Protein AF-A0A349BBX6-F1 (afdb_monomer_lite)

Radius of gyration: 22.73 Å; chains: 1; bounding box: 51×80×62 Å

Secondary structure (DSSP, 8-state):
----------------TT-SB-S---EEE-STT-EEESS-EEEE-SSEEEEEPTT-EE-SS---GGGGGGS-SSSTTHHHHHHHHHHHHHHT--SSSPPSS-HHHHHHHHHHHHHHTT--HHHHHHHHHHHHHHHHHTT---SSSS-HHHHHHHHHHHHHHHHHHHHHHHHHHHHHHHHHHHHHHHHHHHHHHHHHHTTPPP--SS-----PPPP-PPPS--EEEEETTSHHHHHHHHHS-TTS-PPPPHHHHTTS-PPPPP---

pLDDT: mean 75.38, std 15.36, range [31.39, 92.0]

Sequence (265 aa):
MRRCDRGRQQSCRPTVPGVPFRTPLSVRHDIGEEWCLLEPLVYEGSRDFVVVRQGFRTDFASIPRPVRWLFDTTGTNSEPGVLHDALWRESKRSDGREPRVDAWDADGLFRRALRESGATALTRGLMWIAVRAAAILAGRFGRSGPPWPVKLSKMAGMATVGVVTVGAPTAVAFVGRIFYWLVEWAIAVPWSVVERLRGRRPNLPWPLGVRHEQPEEPPREYLLLIPVDSPGGHALAAMLDPEGDTVIHDAELDRLPSETLESAY

Structure (mmCIF, N/CA/C/O backbone):
data_AF-A0A349BBX6-F1
#
_entry.id   AF-A0A349BBX6-F1
#
loop_
_atom_site.group_PDB
_atom_site.id
_atom_site.type_symbol
_atom_site.label_atom_id
_atom_site.label_alt_id
_atom_site.label_comp_id
_atom_site.label_asym_id
_atom_site.label_entity_id
_atom_site.label_seq_id
_atom_site.pdbx_PDB_ins_code
_atom_site.Cartn_x
_atom_site.Cartn_y
_atom_site.Cartn_z
_atom_site.occupancy
_atom_site.B_iso_or_equiv
_atom_site.auth_seq_id
_atom_site.auth_comp_id
_atom_site.auth_asym_id
_atom_site.auth_atom_id
_atom_site.pdbx_PDB_model_num
ATOM 1 N N . MET A 1 1 ? -12.485 -58.559 -0.243 1.00 38.50 1 MET A N 1
ATOM 2 C CA . MET A 1 1 ? -11.035 -58.267 -0.255 1.00 38.50 1 MET A CA 1
ATOM 3 C C . MET A 1 1 ? -10.828 -56.911 -0.931 1.00 38.50 1 MET A C 1
ATOM 5 O O . MET A 1 1 ? -11.228 -56.770 -2.074 1.00 38.50 1 MET A O 1
ATOM 9 N N . ARG A 1 2 ? -10.271 -55.945 -0.182 1.00 36.62 2 ARG A N 1
ATOM 10 C CA . ARG A 1 2 ? -9.742 -54.614 -0.571 1.00 36.62 2 ARG A CA 1
ATOM 11 C C . ARG A 1 2 ? -10.706 -53.595 -1.213 1.00 36.62 2 ARG A C 1
ATOM 13 O O . ARG A 1 2 ? -10.792 -53.474 -2.428 1.00 36.62 2 ARG A O 1
ATOM 20 N N . ARG A 1 3 ? -11.335 -52.776 -0.359 1.00 33.03 3 ARG A N 1
ATOM 21 C CA . ARG A 1 3 ? -11.859 -51.442 -0.701 1.00 33.03 3 ARG A CA 1
ATOM 22 C C . ARG A 1 3 ? -10.758 -50.427 -0.365 1.00 33.03 3 ARG A C 1
ATOM 24 O O . ARG A 1 3 ? -10.255 -50.447 0.754 1.00 33.03 3 ARG A O 1
ATOM 31 N N . CYS A 1 4 ? -10.334 -49.628 -1.341 1.00 38.56 4 CYS A N 1
ATOM 32 C CA . CYS A 1 4 ? -9.334 -48.576 -1.159 1.00 38.56 4 CYS A CA 1
ATOM 33 C C . CYS A 1 4 ? -9.875 -47.472 -0.246 1.00 38.56 4 CYS A C 1
ATOM 35 O O . CYS A 1 4 ? -10.857 -46.815 -0.583 1.00 38.56 4 CYS A O 1
ATOM 37 N N . ASP A 1 5 ? -9.192 -47.270 0.8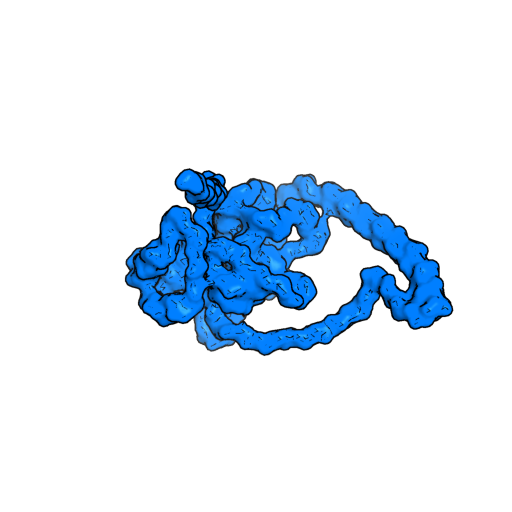73 1.00 39.06 5 ASP A N 1
ATOM 38 C CA . ASP A 1 5 ? -9.352 -46.139 1.775 1.00 39.06 5 ASP A CA 1
ATOM 39 C C . ASP A 1 5 ? -8.517 -44.972 1.214 1.00 39.06 5 ASP A C 1
ATOM 41 O O . ASP A 1 5 ? -7.284 -45.006 1.238 1.00 39.06 5 ASP A O 1
ATOM 45 N N . ARG A 1 6 ? -9.163 -43.975 0.590 1.00 41.94 6 ARG A N 1
ATOM 46 C CA . ARG A 1 6 ? -8.490 -42.732 0.172 1.00 41.94 6 ARG A CA 1
ATOM 47 C C . ARG A 1 6 ? -8.480 -41.783 1.360 1.00 41.94 6 ARG A C 1
ATOM 49 O O . ARG A 1 6 ? -9.392 -40.982 1.551 1.00 41.94 6 ARG A O 1
ATOM 56 N N . GLY A 1 7 ? -7.414 -41.897 2.142 1.00 31.39 7 GLY A N 1
ATOM 57 C CA . GLY A 1 7 ? -7.066 -40.958 3.193 1.00 31.39 7 GLY A CA 1
ATOM 58 C C . GLY A 1 7 ? -6.967 -39.524 2.666 1.00 31.39 7 GLY A C 1
ATOM 59 O O . GLY A 1 7 ? -6.149 -39.211 1.806 1.00 31.39 7 GLY A O 1
ATOM 60 N N . ARG A 1 8 ? -7.823 -38.664 3.219 1.00 42.72 8 ARG A N 1
ATOM 61 C CA . ARG A 1 8 ? -7.400 -37.537 4.058 1.00 42.72 8 ARG A CA 1
ATOM 62 C C . ARG A 1 8 ? -6.219 -36.730 3.489 1.00 42.72 8 ARG A C 1
ATOM 64 O O . ARG A 1 8 ? -5.095 -36.861 3.955 1.00 42.72 8 ARG A O 1
ATOM 71 N N . GLN A 1 9 ? -6.501 -35.820 2.559 1.00 39.84 9 GLN A N 1
ATOM 72 C CA . GLN A 1 9 ? -5.694 -34.603 2.423 1.00 39.84 9 GLN A CA 1
ATOM 73 C C . GLN A 1 9 ? -6.305 -33.523 3.319 1.00 39.84 9 GLN A C 1
ATOM 75 O O . GLN A 1 9 ? -6.980 -32.608 2.863 1.00 39.84 9 GLN A O 1
ATOM 80 N N . GLN A 1 10 ? -6.100 -33.683 4.628 1.00 40.03 10 GLN A N 1
ATOM 81 C CA . GLN A 1 10 ? -6.131 -32.563 5.562 1.00 40.03 10 GLN A CA 1
ATOM 82 C C . GLN A 1 10 ? -4.839 -31.778 5.318 1.00 40.03 10 GLN A C 1
ATOM 84 O O . GLN A 1 10 ? -3.778 -32.152 5.813 1.00 40.03 10 GLN A O 1
ATOM 89 N N . SER A 1 11 ? -4.906 -30.731 4.494 1.00 35.19 11 SER A N 1
ATOM 90 C CA . SER A 1 11 ? -3.871 -29.698 4.496 1.00 35.19 11 SER A CA 1
ATOM 91 C C . SER A 1 11 ? -4.153 -28.799 5.696 1.00 35.19 11 SER A C 1
ATOM 93 O O . SER A 1 11 ? -4.890 -27.824 5.607 1.00 35.19 11 SER A O 1
ATOM 95 N N . CYS A 1 12 ? -3.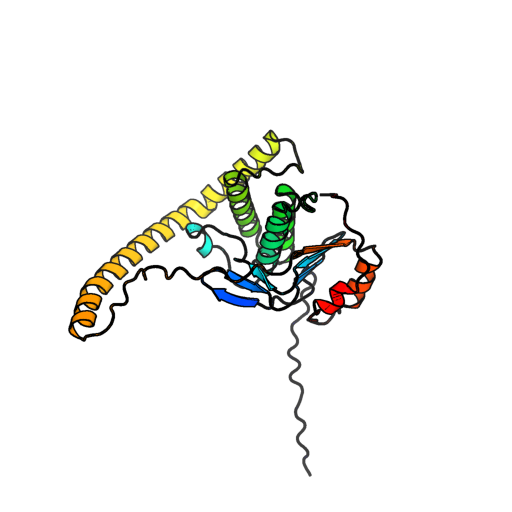623 -29.194 6.853 1.00 36.19 12 CYS A N 1
ATOM 96 C CA . CYS A 1 12 ? -3.569 -28.339 8.028 1.00 36.19 12 CYS A CA 1
ATOM 97 C C . CYS A 1 12 ? -2.672 -27.139 7.701 1.00 36.19 12 CYS A C 1
ATOM 99 O O . CYS A 1 12 ? -1.445 -27.266 7.703 1.00 36.19 12 CYS A O 1
ATOM 101 N N . ARG A 1 13 ? -3.264 -25.972 7.439 1.00 36.66 13 ARG A N 1
ATOM 102 C CA . ARG A 1 13 ? -2.574 -24.714 7.730 1.00 36.66 13 ARG A CA 1
ATOM 103 C C . ARG A 1 13 ? -2.681 -24.488 9.240 1.00 36.66 13 ARG A C 1
ATOM 105 O O . ARG A 1 13 ? -3.786 -24.585 9.768 1.00 36.66 13 ARG A O 1
ATOM 112 N N . PRO A 1 14 ? -1.575 -24.236 9.956 1.00 34.09 14 PRO A N 1
ATOM 113 C CA . PRO A 1 14 ? -1.674 -23.781 11.331 1.00 34.09 14 PRO A CA 1
ATOM 114 C C . PRO A 1 14 ? -2.391 -22.428 11.329 1.00 34.09 14 PRO A C 1
ATOM 116 O O . PRO A 1 14 ? -2.005 -21.515 10.599 1.00 34.09 14 PRO A O 1
ATOM 119 N N . THR A 1 15 ? -3.446 -22.326 12.129 1.00 40.59 15 THR A N 1
ATOM 120 C CA . THR A 1 15 ? -4.138 -21.085 12.468 1.00 40.59 15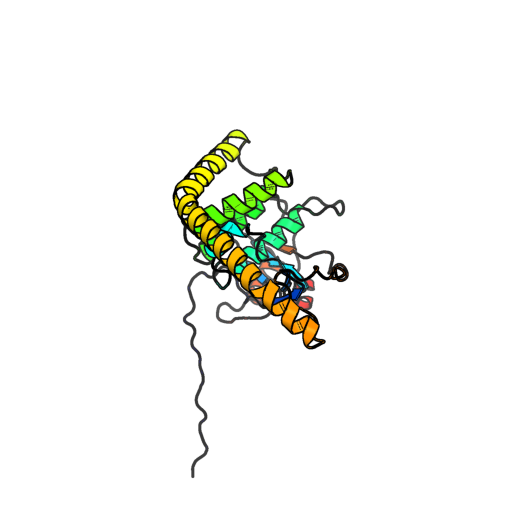 THR A CA 1
ATOM 121 C C . THR A 1 15 ? -3.102 -20.095 12.993 1.00 40.59 15 THR A C 1
ATOM 123 O O . THR A 1 15 ? -2.517 -20.303 14.055 1.00 40.59 15 THR A O 1
ATOM 126 N N . VAL A 1 16 ? -2.823 -19.038 12.228 1.00 41.62 16 VAL A N 1
ATOM 127 C CA . VAL A 1 16 ? -2.012 -17.915 12.708 1.00 41.62 16 VAL A CA 1
ATOM 128 C C . VAL A 1 16 ? -2.905 -17.121 13.663 1.00 41.62 16 VAL A C 1
ATOM 130 O O . VAL A 1 16 ? -3.923 -16.589 13.218 1.00 41.62 16 VAL A O 1
ATOM 133 N N . PRO A 1 17 ? -2.587 -17.031 14.965 1.00 38.47 17 PRO A N 1
ATOM 134 C CA . PRO A 1 17 ? -3.358 -16.201 15.876 1.00 38.47 17 PRO A CA 1
ATOM 135 C C . PRO A 1 17 ? -3.213 -14.739 15.438 1.00 38.47 17 PRO A C 1
ATOM 137 O O . PRO A 1 17 ? -2.105 -14.203 15.453 1.00 38.47 17 PRO A O 1
ATOM 140 N N . GLY A 1 18 ? -4.319 -14.097 15.053 1.00 51.69 18 GLY A N 1
ATOM 141 C CA . GLY A 1 18 ? -4.372 -12.645 14.856 1.00 51.69 18 GLY A CA 1
ATOM 142 C C . GLY A 1 18 ? -4.299 -12.122 13.420 1.00 51.69 18 GLY A C 1
ATOM 143 O O . GLY A 1 18 ? -3.862 -10.989 13.245 1.00 51.69 18 GLY A O 1
ATOM 144 N N . VAL A 1 19 ? -4.738 -12.875 12.404 1.00 58.00 19 VAL A N 1
ATOM 145 C CA . VAL A 1 19 ? -5.036 -12.264 11.095 1.00 58.00 19 VAL A CA 1
ATOM 146 C C . VAL A 1 19 ? -6.321 -11.428 11.215 1.00 58.00 19 VAL A C 1
ATOM 148 O O . VAL A 1 19 ? -7.374 -11.979 11.525 1.00 58.00 19 VAL A O 1
ATOM 151 N N . PRO A 1 20 ? -6.267 -10.095 11.031 1.00 77.19 20 PRO A N 1
ATOM 152 C CA . PRO A 1 20 ? -7.442 -9.234 11.192 1.00 77.19 20 PRO A CA 1
ATOM 153 C C . PRO A 1 20 ? -8.427 -9.373 10.020 1.00 77.19 20 PRO A C 1
ATOM 155 O O . PRO A 1 20 ? -9.561 -8.910 10.099 1.00 77.19 20 PRO A O 1
ATOM 158 N N . PHE A 1 21 ? -7.993 -9.995 8.921 1.00 85.44 21 PHE A N 1
ATOM 159 C CA . PHE A 1 21 ? -8.837 -10.310 7.780 1.00 85.44 21 PHE A CA 1
ATOM 160 C C . PHE A 1 21 ? -9.485 -11.673 7.991 1.00 85.44 21 PHE A C 1
ATOM 162 O O . PHE A 1 21 ? -8.794 -12.676 8.167 1.00 85.44 21 PHE A O 1
ATOM 169 N N . ARG A 1 22 ? -10.818 -11.686 7.996 1.00 84.88 22 ARG A N 1
ATOM 170 C CA . ARG A 1 22 ? -11.635 -12.873 8.296 1.00 84.88 22 ARG A CA 1
ATOM 171 C C . ARG A 1 22 ? -12.012 -13.688 7.062 1.00 84.88 22 ARG A C 1
ATOM 173 O O . ARG A 1 22 ? -12.587 -14.759 7.184 1.00 84.88 22 ARG A O 1
ATOM 180 N N . THR A 1 23 ? -11.693 -13.164 5.888 1.00 83.56 23 THR A N 1
ATOM 181 C CA . THR A 1 23 ? -12.024 -13.728 4.580 1.00 83.56 23 THR A CA 1
ATOM 182 C C . THR A 1 23 ? -10.775 -13.698 3.705 1.00 83.56 23 THR A C 1
ATOM 184 O O . THR A 1 23 ? -10.049 -12.694 3.751 1.00 83.56 23 THR A O 1
ATOM 187 N N . PRO A 1 24 ? -10.529 -14.725 2.881 1.00 84.00 24 PRO A N 1
ATOM 188 C CA . PRO A 1 24 ? -9.383 -14.743 1.988 1.00 84.00 24 PRO A CA 1
ATOM 189 C C . PRO A 1 24 ? -9.525 -13.691 0.883 1.00 84.00 24 PRO A C 1
ATOM 191 O O . PRO A 1 24 ? -10.614 -13.410 0.386 1.00 84.00 24 PRO A O 1
ATOM 194 N N . LEU A 1 25 ? -8.401 -13.123 0.451 1.00 85.38 25 LEU A N 1
ATOM 195 C CA . LEU A 1 25 ? -8.384 -12.206 -0.682 1.00 85.38 25 LEU A CA 1
ATOM 196 C C . LEU A 1 25 ? -8.511 -12.974 -2.003 1.00 85.38 25 LEU A C 1
ATOM 198 O O . LEU A 1 25 ? -7.554 -13.596 -2.468 1.00 85.38 25 LEU A O 1
ATOM 202 N N . SER A 1 26 ? -9.681 -12.877 -2.633 1.00 85.44 26 SER A N 1
ATOM 203 C CA . SER A 1 26 ? -9.964 -13.445 -3.954 1.00 85.44 26 SER A CA 1
ATOM 204 C C . SER A 1 26 ? -10.073 -12.334 -4.998 1.00 85.44 26 SER A C 1
ATOM 206 O O . SER A 1 26 ? -10.990 -11.512 -4.963 1.00 85.44 26 SER A O 1
ATOM 208 N N . VAL A 1 27 ? -9.118 -12.272 -5.930 1.00 86.19 27 VAL A N 1
ATOM 209 C CA . VAL A 1 27 ? -9.033 -11.208 -6.945 1.00 86.19 27 VAL A CA 1
ATOM 210 C C . VAL A 1 27 ? -8.848 -11.772 -8.346 1.00 86.19 27 VAL A C 1
ATOM 212 O O . VAL A 1 27 ? -8.144 -12.759 -8.562 1.00 86.19 27 VAL A O 1
ATOM 215 N N . ARG A 1 28 ? -9.434 -11.092 -9.329 1.00 84.50 28 ARG A N 1
ATOM 216 C CA . ARG A 1 28 ? -9.198 -11.321 -10.754 1.00 84.50 28 ARG A CA 1
ATOM 217 C C . ARG A 1 28 ? -8.461 -10.125 -11.334 1.00 84.50 28 ARG A C 1
ATOM 219 O O . ARG A 1 28 ? -8.894 -8.987 -11.164 1.00 84.50 28 ARG A O 1
ATOM 226 N N . HIS A 1 29 ? -7.370 -10.388 -12.048 1.00 81.31 29 HIS A N 1
ATOM 227 C CA . HIS A 1 29 ? -6.710 -9.362 -12.856 1.00 81.31 29 HIS A CA 1
ATOM 228 C C . HIS A 1 29 ? -7.680 -8.869 -13.936 1.00 81.31 29 HIS A C 1
ATOM 230 O O . HIS A 1 29 ? -8.287 -9.691 -14.630 1.00 81.31 29 HIS A O 1
ATOM 236 N N . ASP A 1 30 ? -7.873 -7.553 -14.031 1.00 77.19 30 ASP A N 1
ATOM 237 C CA . ASP A 1 30 ? -8.754 -6.956 -15.037 1.00 77.19 30 ASP A CA 1
ATOM 238 C C . ASP A 1 30 ? -7.912 -6.358 -16.170 1.00 77.19 30 ASP A C 1
ATOM 240 O O . ASP A 1 30 ? -7.557 -7.060 -17.116 1.00 77.19 30 ASP A O 1
ATOM 244 N N . ILE A 1 31 ? -7.550 -5.075 -16.078 1.00 68.56 31 ILE A N 1
ATOM 245 C CA . ILE A 1 31 ? -6.818 -4.349 -17.121 1.00 68.56 31 ILE A CA 1
ATOM 246 C C . ILE A 1 31 ? -5.690 -3.529 -16.490 1.00 68.56 31 ILE A C 1
ATOM 248 O O . ILE A 1 31 ? -5.890 -2.796 -15.524 1.00 68.56 31 ILE A O 1
ATOM 252 N N . GLY A 1 32 ? -4.495 -3.594 -17.084 1.00 72.19 32 GLY A N 1
ATOM 253 C CA . GLY A 1 32 ? -3.350 -2.799 -16.640 1.00 72.19 32 GLY A CA 1
ATOM 254 C C . GLY A 1 32 ? -2.900 -3.177 -15.227 1.00 72.19 32 GLY A C 1
ATOM 255 O O . GLY A 1 32 ? -2.547 -4.329 -14.981 1.00 72.19 32 GLY A O 1
ATOM 256 N N . GLU A 1 33 ? -2.887 -2.197 -14.322 1.00 71.00 33 GLU A N 1
ATOM 257 C CA . GLU A 1 33 ? -2.540 -2.389 -12.905 1.00 71.00 33 GLU A CA 1
ATOM 258 C C . GLU A 1 33 ? -3.782 -2.572 -12.005 1.00 71.00 33 GLU A C 1
ATOM 260 O O . GLU A 1 33 ? -3.630 -2.668 -10.790 1.00 71.00 33 GLU A O 1
ATOM 265 N N . GLU A 1 34 ? -4.992 -2.653 -12.577 1.00 77.00 34 GLU A N 1
ATOM 266 C CA . GLU A 1 34 ? -6.235 -2.831 -11.817 1.00 77.00 34 GLU A CA 1
ATOM 267 C C . GLU A 1 34 ? -6.609 -4.304 -11.606 1.00 77.00 34 GLU A C 1
ATOM 269 O O . GLU A 1 34 ? -6.504 -5.156 -12.497 1.00 77.00 34 GLU A O 1
ATOM 274 N N . TRP A 1 35 ? -7.137 -4.570 -10.416 1.00 83.38 35 TRP A N 1
ATOM 275 C CA . TRP A 1 35 ? -7.643 -5.861 -9.975 1.00 83.38 35 TRP A CA 1
ATOM 276 C C . TRP A 1 35 ? -9.081 -5.712 -9.515 1.00 83.38 35 TRP A C 1
ATOM 278 O O . TRP A 1 35 ? -9.441 -4.708 -8.907 1.00 83.38 35 TRP A O 1
ATOM 288 N N . CYS A 1 36 ? -9.906 -6.710 -9.800 1.00 86.12 36 CYS A N 1
ATOM 289 C CA . CYS A 1 36 ? -11.295 -6.753 -9.378 1.00 86.12 36 CYS A CA 1
ATOM 290 C C . CYS A 1 36 ? -11.457 -7.790 -8.269 1.00 86.12 36 CYS A C 1
ATOM 292 O O . CYS A 1 36 ? -11.065 -8.948 -8.434 1.00 86.12 36 CYS A O 1
ATOM 294 N N . LEU A 1 37 ? -12.029 -7.368 -7.148 1.00 87.31 37 LEU A N 1
ATOM 295 C CA . LEU A 1 37 ? -12.340 -8.229 -6.021 1.00 87.31 37 LEU A CA 1
ATOM 296 C C . LEU A 1 37 ? -13.498 -9.169 -6.396 1.00 87.31 37 LEU A C 1
ATOM 298 O O . LEU A 1 37 ? -14.557 -8.713 -6.824 1.00 87.31 37 LEU A O 1
ATOM 302 N N . LEU A 1 38 ? -13.286 -10.478 -6.280 1.00 85.88 38 LEU A N 1
ATOM 303 C CA . LEU A 1 38 ? -14.280 -11.497 -6.636 1.00 85.88 38 LEU A CA 1
ATOM 304 C C . LEU A 1 38 ? -15.248 -11.790 -5.492 1.00 85.88 38 LEU A C 1
ATOM 306 O O . LEU A 1 38 ? -16.402 -12.122 -5.741 1.00 85.88 38 LEU A O 1
ATOM 310 N N . GLU A 1 39 ? -14.768 -11.654 -4.261 1.00 86.00 39 GLU A N 1
ATOM 311 C CA . GLU A 1 39 ? -15.488 -11.976 -3.033 1.00 86.00 39 GLU A CA 1
ATOM 312 C C . GLU A 1 39 ? -15.267 -10.849 -2.017 1.00 86.00 39 GLU A C 1
ATOM 314 O O . GLU A 1 39 ? -14.173 -10.286 -1.983 1.00 86.00 39 GLU A O 1
ATOM 319 N N . PRO A 1 40 ? -16.262 -10.491 -1.192 1.00 88.50 40 PRO A N 1
ATOM 320 C CA . PRO A 1 40 ? -16.122 -9.450 -0.187 1.00 88.50 40 PRO A CA 1
ATOM 321 C C . PRO A 1 40 ? -14.930 -9.688 0.743 1.00 88.50 40 PRO A C 1
ATOM 323 O O . PRO A 1 40 ? -14.731 -10.790 1.251 1.00 88.50 40 PRO A O 1
ATOM 326 N N . LEU A 1 41 ? -14.169 -8.625 1.001 1.00 89.75 41 LEU A N 1
ATOM 327 C CA . LEU A 1 41 ? -13.046 -8.642 1.932 1.00 89.75 41 LEU A CA 1
ATOM 328 C C . LEU A 1 41 ? -13.483 -8.024 3.261 1.00 89.75 41 LEU A C 1
ATOM 330 O O . LEU A 1 41 ? -13.842 -6.846 3.310 1.00 89.75 41 LEU A O 1
ATOM 334 N N . VAL A 1 42 ? -13.422 -8.806 4.337 1.00 89.19 42 VAL A N 1
ATOM 335 C CA . VAL A 1 42 ? -13.808 -8.389 5.687 1.00 89.19 42 VAL A CA 1
ATOM 336 C C . VAL A 1 42 ? -12.577 -8.183 6.563 1.00 89.19 42 VAL A C 1
ATOM 338 O O . VAL A 1 42 ? -11.822 -9.120 6.834 1.00 89.19 42 VAL A O 1
ATOM 341 N N . TYR A 1 43 ? -12.411 -6.954 7.041 1.00 89.06 43 TYR A N 1
ATOM 342 C CA . TYR A 1 43 ? -11.437 -6.573 8.058 1.00 89.06 43 TYR A CA 1
ATOM 343 C C . TYR A 1 43 ? -12.140 -6.355 9.402 1.00 89.06 43 TYR A C 1
ATOM 345 O O . TYR A 1 43 ? -13.100 -5.589 9.488 1.00 89.06 43 TYR A O 1
ATOM 353 N N . GLU A 1 44 ? -11.648 -7.000 10.455 1.00 87.62 44 GLU A N 1
ATOM 354 C CA . GLU A 1 44 ? -12.105 -6.798 11.829 1.00 87.62 44 GLU A CA 1
ATOM 355 C C . GLU A 1 44 ? -11.192 -5.803 12.553 1.00 87.62 44 GLU A C 1
ATOM 357 O O . GLU A 1 44 ? -10.049 -6.097 12.914 1.00 87.62 44 GLU A O 1
ATOM 362 N N . GLY A 1 45 ? -11.717 -4.598 12.762 1.00 80.94 45 GLY A N 1
ATOM 363 C CA . GLY A 1 45 ? -11.136 -3.588 13.630 1.00 80.94 45 GLY A CA 1
ATOM 364 C C . GLY A 1 45 ? -11.431 -3.864 15.105 1.00 80.94 45 GLY A C 1
ATOM 365 O O . GLY A 1 45 ? -12.015 -4.863 15.499 1.00 80.94 45 GLY A O 1
ATOM 366 N N . SER A 1 46 ? -11.027 -2.938 15.978 1.00 78.31 46 SER A N 1
ATOM 367 C CA . SER A 1 46 ? -11.291 -3.080 17.425 1.00 78.31 46 SER A CA 1
ATOM 368 C C . SER A 1 46 ? -12.732 -2.765 17.822 1.00 78.31 46 SER A C 1
ATOM 370 O O . SER A 1 46 ? -13.114 -3.054 18.950 1.00 78.31 46 SER A O 1
ATOM 372 N N . ARG A 1 47 ? -13.470 -2.046 16.972 1.00 77.75 47 ARG A N 1
ATOM 373 C CA . ARG A 1 47 ? -14.819 -1.532 17.270 1.00 77.75 47 ARG A CA 1
ATOM 374 C C . ARG A 1 47 ? -15.798 -1.747 16.116 1.00 77.75 47 ARG A C 1
ATOM 376 O O . ARG A 1 47 ? -16.995 -1.538 16.274 1.00 77.75 47 ARG A O 1
ATOM 383 N N . ASP A 1 48 ? -15.288 -2.141 14.962 1.00 80.56 48 ASP A N 1
ATOM 384 C CA . ASP A 1 48 ? -15.963 -2.085 13.681 1.00 80.56 48 ASP A CA 1
ATOM 385 C C . ASP A 1 48 ? -15.459 -3.183 12.744 1.00 80.56 48 ASP A C 1
ATOM 387 O O . ASP A 1 48 ? -14.270 -3.489 12.693 1.00 80.56 48 ASP A O 1
ATOM 391 N N . PHE A 1 49 ? -16.377 -3.735 11.962 1.00 86.06 49 PHE A N 1
ATOM 392 C CA . PHE A 1 49 ? -16.077 -4.498 10.764 1.00 86.06 49 PHE A CA 1
ATOM 393 C C . PHE A 1 49 ? -16.078 -3.561 9.563 1.00 86.06 49 PHE A C 1
ATOM 395 O O . PHE A 1 49 ? -17.031 -2.807 9.345 1.00 86.06 49 PHE A O 1
ATOM 402 N N . VAL A 1 50 ? -15.021 -3.639 8.764 1.00 88.31 50 VAL A N 1
ATOM 403 C CA . VAL A 1 50 ? -14.917 -2.951 7.481 1.00 88.31 50 VAL A CA 1
ATOM 404 C C . VAL A 1 50 ? -15.061 -3.988 6.381 1.00 88.31 50 VAL A C 1
ATOM 406 O O . VAL A 1 50 ? -14.213 -4.868 6.242 1.00 88.31 50 VAL A O 1
ATOM 409 N N . VAL A 1 51 ? -16.139 -3.892 5.605 1.00 88.69 51 VAL A N 1
ATOM 410 C CA . VAL A 1 51 ? -16.443 -4.833 4.524 1.00 88.69 51 VAL A CA 1
ATOM 411 C C . VAL A 1 51 ? -16.291 -4.127 3.185 1.00 88.69 51 VAL A C 1
ATOM 413 O O . VAL A 1 51 ? -17.027 -3.185 2.881 1.00 88.69 51 VAL A O 1
ATOM 416 N N . VAL A 1 52 ? -15.338 -4.592 2.383 1.00 89.00 52 VAL A N 1
ATOM 417 C CA . VAL A 1 52 ? -15.167 -4.176 0.989 1.00 89.00 52 VAL A CA 1
ATOM 418 C C . VAL A 1 52 ? -15.970 -5.130 0.117 1.00 89.00 52 VAL A C 1
ATOM 420 O O . VAL A 1 52 ? -15.719 -6.333 0.135 1.00 89.00 52 VAL A O 1
ATOM 423 N N . ARG A 1 53 ? -16.948 -4.611 -0.624 1.00 88.81 53 ARG A N 1
ATOM 424 C CA . ARG A 1 53 ? -17.869 -5.439 -1.417 1.00 88.81 53 ARG A CA 1
ATOM 425 C C . ARG A 1 53 ? -17.222 -6.054 -2.651 1.00 88.81 53 ARG A C 1
ATOM 427 O O . ARG A 1 53 ? -16.251 -5.519 -3.196 1.00 88.81 53 ARG A O 1
ATOM 434 N N . GLN A 1 54 ? -17.813 -7.149 -3.132 1.00 87.00 54 GLN A N 1
ATOM 435 C CA . GLN A 1 54 ? -17.399 -7.756 -4.397 1.00 87.00 54 GLN A CA 1
ATOM 436 C C . GLN A 1 54 ? -17.498 -6.743 -5.554 1.00 87.00 54 GLN A C 1
ATOM 438 O O . GLN A 1 54 ? -18.309 -5.815 -5.542 1.00 87.00 54 GLN A O 1
ATOM 443 N N . GLY A 1 55 ? -16.681 -6.920 -6.589 1.00 82.56 55 GLY A N 1
ATOM 444 C CA . GLY A 1 55 ? -16.617 -6.004 -7.728 1.00 82.56 55 GLY A CA 1
ATOM 445 C C . GLY A 1 55 ? -15.811 -4.729 -7.463 1.00 82.56 55 GLY A C 1
ATOM 446 O O . GLY A 1 55 ? -15.673 -3.894 -8.362 1.00 82.56 55 GLY A O 1
ATOM 447 N N . PHE A 1 56 ? -15.250 -4.564 -6.259 1.00 85.19 56 PHE A N 1
ATOM 448 C CA . PHE A 1 56 ? -14.347 -3.463 -5.959 1.00 85.19 56 PHE A CA 1
ATOM 449 C C . PHE A 1 56 ? -13.079 -3.543 -6.817 1.00 85.19 56 PHE A C 1
ATOM 451 O O . PHE A 1 56 ? -12.381 -4.555 -6.833 1.00 85.19 56 PHE A O 1
ATOM 458 N N . ARG A 1 57 ? -12.769 -2.451 -7.522 1.00 84.75 57 ARG A N 1
ATOM 459 C CA . ARG A 1 57 ? -11.514 -2.313 -8.271 1.00 84.75 57 ARG A CA 1
ATOM 460 C C . ARG A 1 57 ? -10.429 -1.778 -7.347 1.00 84.75 57 ARG A C 1
ATOM 462 O O . ARG A 1 57 ? -10.663 -0.768 -6.697 1.00 84.75 57 ARG A O 1
ATOM 469 N N . THR A 1 58 ? -9.248 -2.368 -7.340 1.00 83.94 58 THR A N 1
ATOM 470 C CA . THR A 1 58 ? -8.109 -1.973 -6.495 1.00 83.94 58 THR A CA 1
ATOM 471 C C . THR A 1 58 ? -6.823 -2.000 -7.310 1.00 83.94 58 THR A C 1
ATOM 473 O O . THR A 1 58 ? -6.698 -2.791 -8.247 1.00 83.94 58 THR A O 1
ATOM 476 N N . ASP A 1 59 ? -5.875 -1.131 -6.973 1.00 77.62 59 ASP A N 1
ATOM 477 C CA . ASP A 1 59 ? -4.497 -1.178 -7.475 1.00 77.62 59 ASP A CA 1
ATOM 478 C C . ASP A 1 59 ? -3.500 -1.581 -6.368 1.00 77.62 59 ASP A C 1
ATOM 480 O O . ASP A 1 59 ? -2.287 -1.457 -6.544 1.00 77.62 59 ASP A O 1
ATOM 484 N N . PHE A 1 60 ? -4.019 -2.135 -5.260 1.00 71.44 60 PHE A N 1
ATOM 485 C CA . PHE A 1 60 ? -3.297 -2.559 -4.056 1.00 71.44 60 PHE A CA 1
ATOM 486 C C . PHE A 1 60 ? -2.504 -1.432 -3.388 1.00 71.44 60 PHE A C 1
ATOM 488 O O . PHE A 1 60 ? -1.356 -1.633 -2.977 1.00 71.44 60 PHE A O 1
ATOM 495 N N . ALA A 1 61 ? -3.154 -0.272 -3.249 1.00 63.88 61 ALA A N 1
ATOM 496 C CA . ALA A 1 61 ? -2.562 1.013 -2.909 1.00 63.88 61 ALA A CA 1
ATOM 497 C C . ALA A 1 61 ? -1.574 1.491 -3.982 1.00 63.88 61 ALA A C 1
ATOM 499 O O . ALA A 1 61 ? -0.570 0.840 -4.277 1.00 63.88 61 ALA A O 1
ATOM 500 N N . SER A 1 62 ? -1.809 2.689 -4.527 1.00 64.62 62 SER A N 1
ATOM 501 C CA . SER A 1 62 ? -0.937 3.322 -5.524 1.00 64.62 62 SER A CA 1
ATOM 502 C C . SER A 1 62 ? 0.462 3.645 -4.957 1.00 64.62 62 SER A C 1
ATOM 504 O O . SER A 1 62 ? 0.784 4.787 -4.615 1.00 64.62 62 SER A O 1
ATOM 506 N N . ILE A 1 63 ? 1.331 2.640 -4.844 1.00 62.97 63 ILE A N 1
ATOM 507 C CA . ILE A 1 63 ? 2.712 2.791 -4.384 1.00 62.97 63 ILE A CA 1
ATOM 508 C C . ILE A 1 63 ? 3.566 3.310 -5.552 1.00 62.97 63 ILE A C 1
ATOM 510 O O . ILE A 1 63 ? 3.567 2.713 -6.633 1.00 62.97 63 ILE A O 1
ATOM 514 N N . PRO A 1 64 ? 4.363 4.380 -5.363 1.00 63.81 64 PRO A N 1
ATOM 515 C CA . PRO A 1 64 ? 5.233 4.888 -6.415 1.00 63.81 64 PRO A CA 1
ATOM 516 C C . PRO A 1 64 ? 6.184 3.807 -6.952 1.00 63.81 64 PRO A C 1
ATOM 518 O O . PRO A 1 64 ? 6.925 3.170 -6.198 1.00 63.81 64 PRO A O 1
ATOM 521 N N . ARG A 1 65 ? 6.225 3.649 -8.283 1.00 66.75 65 ARG A N 1
ATOM 522 C CA . ARG A 1 65 ? 7.057 2.649 -8.985 1.00 66.75 65 ARG A CA 1
ATOM 523 C C . ARG A 1 65 ? 8.517 2.556 -8.498 1.00 66.75 65 ARG A C 1
ATOM 525 O O . ARG A 1 65 ? 8.991 1.429 -8.371 1.00 66.75 65 ARG A O 1
ATOM 532 N N . PRO A 1 66 ? 9.233 3.660 -8.188 1.00 56.47 66 PRO A N 1
ATOM 533 C CA . PRO A 1 66 ? 10.628 3.585 -7.745 1.00 56.47 66 PRO A CA 1
ATOM 534 C C . PRO A 1 66 ? 10.842 2.857 -6.418 1.00 56.47 66 PRO A C 1
ATOM 536 O O . PRO A 1 66 ? 11.950 2.400 -6.172 1.00 56.47 66 PRO A O 1
ATOM 539 N N . VAL A 1 67 ? 9.817 2.749 -5.568 1.00 64.56 67 VAL A N 1
ATOM 540 C CA . VAL A 1 67 ? 9.910 2.075 -4.261 1.00 64.56 67 VAL A CA 1
ATOM 541 C C . VAL A 1 67 ? 9.128 0.764 -4.216 1.00 64.56 67 VAL A C 1
ATOM 543 O O . VAL A 1 67 ? 9.253 0.027 -3.245 1.00 64.56 67 VAL A O 1
ATOM 546 N N . ARG A 1 68 ? 8.381 0.422 -5.278 1.00 69.56 68 ARG A N 1
ATOM 547 C CA . ARG A 1 68 ? 7.598 -0.823 -5.373 1.00 69.56 68 ARG A CA 1
ATOM 548 C C . ARG A 1 68 ? 8.446 -2.083 -5.174 1.00 69.56 68 ARG A C 1
ATOM 550 O O . ARG A 1 68 ? 7.948 -3.047 -4.622 1.00 69.56 68 ARG A O 1
ATOM 557 N N . TRP A 1 69 ? 9.725 -2.055 -5.557 1.00 69.50 69 TRP A N 1
ATOM 558 C CA . TRP A 1 69 ? 10.658 -3.180 -5.379 1.00 69.50 69 TRP A CA 1
ATOM 559 C C . TRP A 1 69 ? 10.898 -3.569 -3.913 1.00 69.50 69 TRP A C 1
ATOM 561 O O . TRP A 1 69 ? 11.355 -4.677 -3.652 1.00 69.50 69 TRP A O 1
ATOM 571 N N . LEU A 1 70 ? 10.631 -2.665 -2.966 1.00 65.94 70 LEU A N 1
ATOM 572 C CA . LEU A 1 70 ? 10.828 -2.905 -1.537 1.00 65.94 70 LEU A CA 1
ATOM 573 C C . LEU A 1 70 ? 9.611 -3.562 -0.875 1.00 65.94 70 LEU A C 1
ATOM 575 O O . LEU A 1 70 ? 9.706 -4.071 0.243 1.00 65.94 70 LEU A O 1
ATOM 579 N N . PHE A 1 71 ? 8.459 -3.516 -1.538 1.00 69.19 71 PHE A N 1
ATOM 580 C CA . PHE A 1 71 ? 7.210 -4.020 -0.998 1.00 69.19 71 PHE A CA 1
ATOM 581 C C . PHE A 1 71 ? 6.902 -5.364 -1.626 1.00 69.19 71 PHE A C 1
ATOM 583 O O . PHE A 1 71 ? 6.958 -5.523 -2.844 1.00 69.19 71 PHE A O 1
ATOM 590 N N . ASP A 1 72 ? 6.545 -6.322 -0.780 1.00 61.62 72 ASP A N 1
ATOM 591 C CA . ASP A 1 72 ? 5.972 -7.557 -1.274 1.00 61.62 72 ASP A CA 1
ATOM 592 C C . ASP A 1 72 ? 4.595 -7.239 -1.868 1.00 61.62 72 ASP A C 1
ATOM 594 O O . ASP A 1 72 ? 3.708 -6.756 -1.154 1.00 61.62 72 ASP A O 1
ATOM 598 N N . THR A 1 73 ? 4.446 -7.438 -3.181 1.00 57.16 73 THR A N 1
ATOM 599 C CA . THR A 1 73 ? 3.162 -7.300 -3.884 1.00 57.16 73 THR A CA 1
ATOM 600 C C . THR A 1 73 ? 2.236 -8.486 -3.617 1.00 57.16 73 THR A C 1
ATOM 602 O O . THR A 1 73 ? 1.088 -8.463 -4.057 1.00 57.16 73 THR A O 1
ATOM 605 N N . THR A 1 74 ? 2.728 -9.521 -2.932 1.00 53.91 74 THR A N 1
ATOM 606 C CA . THR A 1 74 ? 2.013 -10.764 -2.649 1.00 53.91 74 THR A CA 1
ATOM 607 C C . THR A 1 74 ? 2.088 -11.104 -1.162 1.00 53.91 74 THR A C 1
ATOM 609 O O . THR A 1 74 ? 3.159 -11.334 -0.628 1.00 53.91 74 THR A O 1
ATOM 612 N N . GLY A 1 75 ? 0.954 -11.158 -0.465 1.00 67.88 75 GLY A N 1
ATOM 613 C CA . GLY A 1 75 ? 0.902 -11.533 0.953 1.00 67.88 75 GLY A CA 1
ATOM 614 C C . GLY A 1 75 ? 0.561 -10.340 1.837 1.00 67.88 75 GLY A C 1
ATOM 615 O O . GLY A 1 75 ? -0.339 -9.584 1.513 1.00 67.88 75 GLY A O 1
ATOM 616 N N . THR A 1 76 ? 1.308 -10.134 2.921 1.00 77.31 76 THR A N 1
ATOM 617 C CA . THR A 1 76 ? 0.999 -9.242 4.060 1.00 77.31 76 THR A CA 1
ATOM 618 C C . THR A 1 76 ? 0.551 -7.800 3.750 1.00 77.31 76 THR A C 1
ATOM 620 O O . THR A 1 76 ? -0.028 -7.143 4.615 1.00 77.31 76 THR A O 1
ATOM 623 N N . ASN A 1 77 ? 0.836 -7.266 2.560 1.00 81.19 77 ASN A N 1
ATOM 624 C CA . ASN A 1 77 ? 0.456 -5.900 2.179 1.00 81.19 77 ASN A CA 1
ATOM 625 C C . ASN A 1 77 ? -0.771 -5.839 1.257 1.00 81.19 77 ASN A C 1
ATOM 627 O O . ASN A 1 77 ? -1.328 -4.755 1.082 1.00 81.19 77 ASN A O 1
ATOM 631 N N . SER A 1 78 ? -1.180 -6.963 0.662 1.00 84.50 78 SER A N 1
ATOM 632 C CA . SER A 1 78 ? -2.216 -7.013 -0.370 1.00 84.50 78 SER A CA 1
ATOM 633 C C . SER A 1 78 ? -3.595 -6.698 0.212 1.00 84.50 78 SER A C 1
ATOM 635 O O . SER A 1 78 ? -4.252 -5.776 -0.268 1.00 84.50 78 SER A O 1
ATOM 637 N N . GLU A 1 79 ? -4.012 -7.379 1.283 1.00 87.88 79 GLU A N 1
ATOM 638 C CA . GLU A 1 79 ? -5.307 -7.142 1.935 1.00 87.88 79 GLU A CA 1
ATOM 639 C C . GLU A 1 79 ? -5.401 -5.730 2.542 1.00 87.88 79 GLU A C 1
ATOM 641 O O . GLU A 1 79 ? -6.383 -5.030 2.266 1.00 87.88 79 GLU A O 1
ATOM 646 N N . PRO A 1 80 ? -4.375 -5.223 3.266 1.00 88.75 80 PRO A N 1
ATOM 647 C CA . PRO A 1 80 ? -4.340 -3.821 3.682 1.00 88.75 80 PRO A CA 1
ATOM 648 C C . PRO A 1 80 ? -4.411 -2.828 2.517 1.00 88.75 80 PRO A C 1
ATOM 650 O O . PRO A 1 80 ? -5.003 -1.762 2.674 1.00 88.75 80 PRO A O 1
ATOM 653 N N . GLY A 1 81 ? -3.817 -3.149 1.363 1.00 88.00 81 GLY A N 1
ATOM 654 C CA . GLY A 1 81 ? -3.866 -2.306 0.167 1.00 88.00 81 GLY A CA 1
ATOM 655 C C . GLY A 1 81 ? -5.285 -2.155 -0.383 1.00 88.00 81 GLY A C 1
ATOM 656 O O . GLY A 1 81 ? -5.726 -1.035 -0.630 1.00 88.00 81 GLY A O 1
ATOM 657 N N . VAL A 1 82 ? -6.036 -3.258 -0.484 1.00 88.69 82 VAL A N 1
ATOM 658 C CA . VAL A 1 82 ? -7.455 -3.223 -0.896 1.00 88.69 82 VAL A CA 1
ATOM 659 C C . VAL A 1 82 ? -8.292 -2.411 0.088 1.00 88.69 82 VAL A C 1
ATOM 661 O O . VAL A 1 82 ? -9.100 -1.573 -0.320 1.00 88.69 82 VAL A O 1
ATOM 664 N N . LEU A 1 83 ? -8.070 -2.627 1.387 1.00 90.06 83 LEU A N 1
ATOM 665 C CA . LEU A 1 83 ? -8.735 -1.876 2.448 1.00 90.06 83 LEU A CA 1
ATOM 666 C C . LEU A 1 83 ? -8.460 -0.367 2.324 1.00 90.06 83 LEU A C 1
ATOM 668 O O . LEU A 1 83 ? -9.392 0.433 2.414 1.00 90.06 83 LEU A O 1
ATOM 672 N N . HIS A 1 84 ? -7.206 0.034 2.083 1.00 89.06 84 HIS A N 1
ATOM 673 C CA . HIS A 1 84 ? -6.831 1.439 1.887 1.00 89.06 84 HIS A CA 1
ATOM 674 C C . HIS A 1 84 ? -7.530 2.057 0.683 1.00 89.06 84 HIS A C 1
ATOM 676 O O . HIS A 1 84 ? -8.128 3.121 0.830 1.00 89.06 84 HIS A O 1
ATOM 682 N N . ASP A 1 85 ? -7.525 1.387 -0.469 1.00 87.81 85 ASP A N 1
ATOM 683 C CA . ASP A 1 85 ? -8.180 1.894 -1.676 1.00 87.81 85 ASP A CA 1
ATOM 684 C C . ASP A 1 85 ? -9.677 2.122 -1.446 1.00 87.81 85 ASP A C 1
ATOM 686 O O . ASP A 1 85 ? -10.235 3.128 -1.901 1.00 87.81 85 ASP A O 1
ATOM 690 N N . ALA A 1 86 ? -10.334 1.208 -0.725 1.00 87.12 86 ALA A N 1
ATOM 691 C CA . ALA A 1 86 ? -11.759 1.297 -0.430 1.00 87.12 86 ALA A CA 1
ATOM 692 C C . ALA A 1 86 ? -12.066 2.467 0.517 1.00 87.12 86 ALA A C 1
ATOM 694 O O . ALA A 1 86 ? -12.927 3.297 0.213 1.00 87.12 86 ALA A O 1
ATOM 695 N N . LEU A 1 87 ? -11.302 2.600 1.606 1.00 87.06 87 LEU A N 1
ATOM 696 C CA . LEU A 1 87 ? -11.398 3.726 2.546 1.00 87.06 87 LEU A CA 1
ATOM 697 C C . LEU A 1 87 ? -11.082 5.062 1.865 1.00 87.06 87 LEU A C 1
ATOM 699 O O . LEU A 1 87 ? -11.742 6.073 2.105 1.00 87.06 87 LEU A O 1
ATOM 703 N N . TRP A 1 88 ? -10.087 5.077 0.982 1.00 84.00 88 TRP A N 1
ATOM 704 C CA . TRP A 1 88 ? -9.679 6.265 0.249 1.00 84.00 88 TRP A CA 1
ATOM 705 C C . TRP A 1 88 ? -10.760 6.721 -0.730 1.00 84.00 88 TRP A C 1
ATOM 707 O O . TRP A 1 88 ? -11.043 7.922 -0.808 1.00 84.00 88 TRP A O 1
ATOM 717 N N . ARG A 1 89 ? -11.404 5.791 -1.447 1.00 83.62 89 ARG A N 1
ATOM 718 C CA . ARG A 1 89 ? -12.556 6.098 -2.310 1.00 83.62 89 ARG A CA 1
ATOM 719 C C . ARG A 1 89 ? -13.759 6.567 -1.513 1.00 83.62 89 ARG A C 1
ATOM 721 O O . ARG A 1 89 ? -14.359 7.563 -1.906 1.00 83.62 89 ARG A O 1
ATOM 728 N N . GLU A 1 90 ? -14.061 5.929 -0.386 1.00 81.19 90 GLU A N 1
ATOM 729 C CA . GLU A 1 90 ? -15.145 6.383 0.489 1.00 81.19 90 GLU A CA 1
ATOM 730 C C . GLU A 1 90 ? -14.863 7.789 1.032 1.00 81.19 90 GLU A C 1
ATOM 732 O O . GLU A 1 90 ? -15.750 8.638 1.040 1.00 81.19 90 GLU A O 1
ATOM 737 N N . SER A 1 91 ? -13.609 8.113 1.360 1.00 77.69 91 SER A N 1
ATOM 738 C CA . SER A 1 91 ? -13.261 9.484 1.748 1.00 77.69 91 SER A CA 1
ATOM 739 C C . SER A 1 91 ? -13.568 10.494 0.630 1.00 77.69 91 SER A C 1
ATOM 741 O O . SER A 1 91 ? -13.915 11.647 0.896 1.00 77.69 91 SER A O 1
ATOM 743 N N . LYS A 1 92 ? -13.437 10.090 -0.643 1.00 77.50 92 LYS A N 1
ATOM 744 C CA . LYS A 1 92 ? -13.688 10.918 -1.839 1.00 77.50 92 LYS A CA 1
ATOM 745 C C . LYS A 1 92 ? -15.158 10.997 -2.239 1.00 77.50 92 LYS A C 1
ATOM 747 O O . LYS A 1 92 ? -15.470 11.679 -3.221 1.00 77.50 92 LYS A O 1
ATOM 752 N N . ARG A 1 93 ? -16.044 10.326 -1.510 1.00 72.69 93 ARG A N 1
ATOM 753 C CA . ARG A 1 93 ? -17.472 10.321 -1.788 1.00 72.69 93 ARG A CA 1
ATOM 754 C C . ARG A 1 93 ? -17.995 11.756 -1.912 1.00 72.69 93 ARG A C 1
ATOM 756 O O . ARG A 1 93 ? -17.706 12.617 -1.088 1.00 72.69 93 ARG A O 1
ATOM 763 N N . SER A 1 94 ? -18.680 12.012 -3.024 1.00 64.38 94 SER A N 1
ATOM 764 C CA . SER A 1 94 ? -19.161 13.342 -3.428 1.00 64.38 94 SER A CA 1
ATOM 765 C C . SER A 1 94 ? -20.646 13.318 -3.806 1.00 64.38 94 SER A C 1
ATOM 767 O O . SER A 1 94 ? -21.148 14.252 -4.420 1.00 64.38 94 SER A O 1
ATOM 769 N N . ASP A 1 95 ? -21.367 12.254 -3.443 1.00 66.75 95 ASP A N 1
ATOM 770 C CA . ASP A 1 95 ? -22.785 12.034 -3.761 1.00 66.75 95 ASP A CA 1
ATOM 771 C C . ASP A 1 95 ? -23.747 12.848 -2.869 1.00 66.75 95 ASP A C 1
ATOM 773 O O . ASP A 1 95 ? -24.919 12.504 -2.727 1.00 66.75 95 ASP A O 1
ATOM 777 N N . GLY A 1 96 ? -23.254 13.930 -2.260 1.00 58.12 96 GLY A N 1
ATOM 778 C CA . GLY A 1 96 ? -24.004 14.790 -1.344 1.00 58.12 96 GLY A CA 1
ATOM 779 C C . GLY A 1 96 ? -24.138 14.247 0.081 1.00 58.12 96 GLY A C 1
ATOM 780 O O . GLY A 1 96 ? -24.696 14.943 0.926 1.00 58.12 96 GLY A O 1
ATOM 781 N N . ARG A 1 97 ? -23.625 13.045 0.372 1.00 65.12 97 ARG A N 1
ATOM 782 C CA . ARG A 1 97 ? -23.518 12.510 1.737 1.00 65.12 97 ARG A CA 1
ATOM 783 C C . ARG A 1 97 ? -22.169 12.886 2.346 1.00 65.12 97 ARG A C 1
ATOM 785 O O . ARG A 1 97 ? -21.184 13.054 1.628 1.00 65.12 97 ARG A O 1
ATOM 792 N N . GLU A 1 98 ? -22.122 13.022 3.669 1.00 62.38 98 GLU A N 1
ATOM 793 C CA . GLU A 1 98 ? -20.845 13.215 4.357 1.00 62.38 98 GLU A CA 1
ATOM 794 C C . GLU A 1 98 ? -19.964 11.964 4.188 1.00 62.38 98 GLU A C 1
ATOM 796 O O . GLU A 1 98 ? -20.476 10.844 4.301 1.00 62.38 98 GLU A O 1
ATOM 801 N N . PRO A 1 99 ? -18.657 12.120 3.892 1.00 69.38 99 PRO A N 1
ATOM 802 C CA . PRO A 1 99 ? -17.744 10.988 3.814 1.00 69.38 99 PRO A CA 1
ATOM 803 C C . PRO A 1 99 ? -17.724 10.229 5.139 1.00 69.38 99 PRO A C 1
ATOM 805 O O . PRO A 1 99 ? -17.509 10.829 6.191 1.00 69.38 99 PRO A O 1
ATOM 808 N N . ARG A 1 100 ? -17.887 8.903 5.090 1.00 73.31 100 ARG A N 1
ATOM 809 C CA . ARG A 1 100 ? -17.869 8.061 6.300 1.00 73.31 100 ARG A CA 1
ATOM 810 C C . ARG A 1 100 ? -16.493 7.980 6.965 1.00 73.31 100 ARG A C 1
ATOM 812 O O . ARG A 1 100 ? -16.403 7.636 8.138 1.00 73.31 100 ARG A O 1
ATOM 819 N N . VAL A 1 101 ? -15.426 8.256 6.210 1.00 77.62 101 VAL A N 1
ATOM 820 C CA . VAL A 1 101 ? -14.033 8.143 6.662 1.00 77.62 101 VAL A CA 1
ATOM 821 C C . VAL A 1 101 ? -13.223 9.334 6.163 1.00 77.62 101 VAL A C 1
ATOM 823 O O . VAL A 1 101 ? -13.254 9.664 4.974 1.00 77.62 101 VAL A O 1
ATOM 826 N N . ASP A 1 102 ? -12.456 9.968 7.049 1.00 83.69 102 ASP A N 1
ATOM 827 C CA . ASP A 1 102 ? -11.524 11.023 6.665 1.00 83.69 102 ASP A CA 1
ATOM 828 C C . ASP A 1 102 ? -10.248 10.453 6.023 1.00 83.69 102 ASP A C 1
ATOM 830 O O . ASP A 1 102 ? -9.768 9.364 6.341 1.00 83.69 102 ASP A O 1
ATOM 834 N N . ALA A 1 103 ? -9.636 11.240 5.138 1.00 82.62 103 ALA A N 1
ATOM 835 C CA . ALA A 1 103 ? -8.355 10.906 4.517 1.00 82.62 103 ALA A CA 1
ATOM 836 C C . ALA A 1 103 ? -7.236 10.664 5.550 1.00 82.62 103 ALA A C 1
ATOM 838 O O . ALA A 1 103 ? -6.286 9.921 5.284 1.00 82.62 103 ALA A O 1
ATOM 839 N N . TRP A 1 104 ? -7.292 11.311 6.721 1.00 84.06 104 TRP A N 1
ATOM 840 C CA . TRP A 1 104 ? -6.320 11.060 7.775 1.00 84.06 104 TRP A CA 1
ATOM 841 C C . TRP A 1 104 ? -6.471 9.660 8.368 1.00 84.06 104 TRP A C 1
ATOM 843 O O . TRP A 1 104 ? -5.471 8.939 8.484 1.00 84.06 104 TRP A O 1
ATOM 853 N N . ASP A 1 105 ? -7.707 9.284 8.666 1.00 83.69 105 ASP A N 1
ATOM 854 C CA . ASP A 1 105 ? -8.055 8.042 9.349 1.00 83.69 105 ASP A CA 1
ATOM 855 C C . ASP A 1 105 ? -7.916 6.834 8.435 1.00 83.69 105 ASP A C 1
ATOM 857 O O . ASP A 1 105 ? -7.412 5.807 8.882 1.00 83.69 105 ASP A O 1
ATOM 861 N N . ALA A 1 106 ? -8.219 6.982 7.142 1.00 86.75 106 ALA A N 1
ATOM 862 C CA . ALA A 1 106 ? -7.970 5.953 6.133 1.00 86.75 106 ALA A CA 1
ATOM 863 C C . ALA A 1 106 ? -6.499 5.488 6.137 1.00 86.75 106 ALA A C 1
ATOM 865 O O . ALA A 1 106 ? -6.213 4.296 6.251 1.00 86.75 106 ALA A O 1
ATOM 866 N N . ASP A 1 107 ? -5.545 6.425 6.103 1.00 88.25 107 ASP A N 1
ATOM 867 C CA . ASP A 1 107 ? -4.114 6.092 6.157 1.00 88.25 107 ASP A CA 1
ATOM 868 C C . ASP A 1 107 ? -3.702 5.542 7.540 1.00 88.25 107 ASP A C 1
ATOM 870 O O . ASP A 1 107 ? -2.769 4.741 7.657 1.00 88.25 107 ASP A O 1
ATOM 874 N N . GLY A 1 108 ? -4.364 5.985 8.615 1.00 87.38 108 GLY A N 1
ATOM 875 C CA . GLY A 1 108 ? -4.148 5.478 9.973 1.00 87.38 108 GLY A CA 1
ATOM 876 C C . GLY A 1 108 ? -4.575 4.017 10.122 1.00 87.38 108 GLY A C 1
ATOM 877 O O . GLY A 1 108 ? -3.799 3.195 10.623 1.00 87.38 108 GLY A O 1
ATOM 878 N N . LEU A 1 109 ? -5.772 3.695 9.634 1.00 87.75 109 LEU A N 1
ATOM 879 C CA . LEU A 1 109 ? -6.342 2.355 9.607 1.00 87.75 109 LEU A CA 1
ATOM 880 C C . LEU A 1 109 ? -5.528 1.431 8.702 1.00 87.75 109 LEU A C 1
ATOM 882 O O . LEU A 1 109 ? -5.190 0.325 9.108 1.00 87.75 109 LEU A O 1
ATOM 886 N N . PHE A 1 110 ? -5.076 1.922 7.549 1.00 89.12 110 PHE A N 1
ATOM 887 C CA . PHE A 1 110 ? -4.146 1.195 6.688 1.00 89.12 110 PHE A CA 1
ATOM 888 C C . PHE A 1 110 ? -2.850 0.808 7.412 1.00 89.12 110 PHE A C 1
ATOM 890 O O . PHE A 1 110 ? -2.442 -0.353 7.411 1.00 89.12 110 PHE A O 1
ATOM 897 N N . ARG A 1 111 ? -2.212 1.755 8.113 1.00 88.81 111 ARG A N 1
ATOM 898 C CA . ARG A 1 111 ? -0.997 1.471 8.895 1.00 88.81 111 ARG A CA 1
ATOM 899 C C . ARG A 1 111 ? -1.249 0.466 10.024 1.00 88.81 111 ARG A C 1
ATOM 901 O O . ARG A 1 111 ? -0.341 -0.299 10.371 1.00 88.81 111 ARG A O 1
ATOM 908 N N . ARG A 1 112 ? -2.440 0.492 10.625 1.00 89.56 112 ARG A N 1
ATOM 909 C CA . ARG A 1 112 ? -2.867 -0.481 11.635 1.00 89.56 112 ARG A CA 1
ATOM 910 C C . ARG A 1 112 ? -3.042 -1.871 11.015 1.00 89.56 112 ARG A C 1
ATOM 912 O O . ARG A 1 112 ? -2.409 -2.801 11.508 1.00 89.56 112 ARG A O 1
ATOM 919 N N . ALA A 1 113 ? -3.789 -1.981 9.919 1.00 88.44 113 ALA A N 1
ATOM 920 C CA . ALA A 1 113 ? -4.012 -3.228 9.193 1.00 88.44 113 ALA A CA 1
ATOM 921 C C . ALA A 1 113 ? -2.694 -3.850 8.706 1.00 88.44 113 ALA A C 1
ATOM 923 O O . ALA A 1 113 ? -2.487 -5.050 8.862 1.00 88.44 113 ALA A O 1
ATOM 924 N N . LEU A 1 114 ? -1.742 -3.036 8.229 1.00 87.06 114 LEU A N 1
ATOM 925 C CA . LEU A 1 114 ? -0.387 -3.491 7.895 1.00 87.06 114 LEU A CA 1
ATOM 926 C C . LEU A 1 114 ? 0.327 -4.113 9.101 1.00 87.06 114 LEU A C 1
ATOM 928 O O . LEU A 1 114 ? 0.937 -5.170 8.981 1.00 87.06 114 LEU A O 1
ATOM 932 N N . ARG A 1 115 ? 0.256 -3.482 10.282 1.00 88.25 115 ARG A N 1
ATOM 933 C CA . ARG A 1 115 ? 0.863 -4.036 11.506 1.00 88.25 115 ARG A CA 1
ATOM 934 C C . ARG A 1 115 ? 0.236 -5.378 11.878 1.00 88.25 115 ARG A C 1
ATOM 936 O O . ARG A 1 115 ? 0.965 -6.282 12.264 1.00 88.25 115 ARG A O 1
ATOM 943 N N . GLU A 1 116 ? -1.085 -5.471 11.813 1.00 86.25 116 GLU A N 1
ATOM 944 C CA . GLU A 1 116 ? -1.839 -6.669 12.195 1.00 86.25 116 GLU A CA 1
ATOM 945 C C . GLU A 1 116 ? -1.655 -7.810 11.186 1.00 86.25 116 GLU A C 1
ATOM 947 O O . GLU A 1 116 ? -1.581 -8.964 11.583 1.00 86.25 116 GLU A O 1
ATOM 952 N N . SER A 1 117 ? -1.440 -7.493 9.909 1.00 81.81 117 SER A N 1
ATOM 953 C CA . SER A 1 117 ? -1.116 -8.481 8.866 1.00 81.81 117 SER A CA 1
ATOM 954 C C . SER A 1 117 ? 0.337 -8.982 8.936 1.00 81.81 117 SER A C 1
ATOM 956 O O . SER A 1 117 ? 0.723 -9.884 8.195 1.00 81.81 117 SER A O 1
ATOM 958 N N . GLY A 1 118 ? 1.162 -8.401 9.820 1.00 82.69 118 GLY A N 1
ATOM 959 C CA . GLY A 1 118 ? 2.555 -8.802 10.050 1.00 82.69 118 GLY A CA 1
ATOM 960 C C . GLY A 1 118 ? 3.612 -7.949 9.339 1.00 82.69 118 GLY A C 1
ATOM 961 O O . GLY A 1 118 ? 4.786 -8.321 9.326 1.00 82.69 118 GLY A O 1
ATOM 962 N N . ALA A 1 119 ? 3.248 -6.801 8.756 1.00 84.06 119 ALA A N 1
ATOM 963 C CA . ALA A 1 119 ? 4.203 -5.958 8.040 1.00 84.06 119 ALA A CA 1
ATOM 964 C C . ALA A 1 119 ? 5.262 -5.395 8.997 1.00 84.06 119 ALA A C 1
ATOM 966 O O . ALA A 1 119 ? 4.964 -4.929 10.107 1.00 84.06 119 ALA A O 1
ATOM 967 N N . THR A 1 120 ? 6.517 -5.367 8.540 1.00 85.56 120 THR A N 1
ATOM 968 C CA . THR A 1 120 ? 7.615 -4.831 9.350 1.00 85.56 120 THR A CA 1
ATOM 969 C C . THR A 1 120 ? 7.404 -3.350 9.671 1.00 85.56 120 THR A C 1
ATOM 971 O O . THR A 1 120 ? 6.714 -2.610 8.960 1.00 85.56 120 THR A O 1
ATOM 974 N N . ALA A 1 121 ? 8.045 -2.878 10.745 1.00 84.88 121 ALA A N 1
ATOM 975 C CA . ALA A 1 121 ? 7.941 -1.482 11.156 1.00 84.88 121 ALA A CA 1
ATOM 976 C C . ALA A 1 121 ? 8.426 -0.491 10.085 1.00 84.88 121 ALA A C 1
ATOM 978 O O . ALA A 1 121 ? 7.877 0.609 9.988 1.00 84.88 121 ALA A O 1
ATOM 979 N N . LEU A 1 122 ? 9.417 -0.898 9.287 1.00 82.56 122 LEU A N 1
ATOM 980 C CA . LEU A 1 122 ? 9.935 -0.115 8.173 1.00 82.56 122 LEU A CA 1
ATOM 981 C C . LEU A 1 122 ? 8.922 -0.080 7.023 1.00 82.56 122 LEU A C 1
ATOM 983 O O . LEU A 1 122 ? 8.537 1.006 6.596 1.00 82.56 122 LEU A O 1
ATOM 987 N N . THR A 1 123 ? 8.426 -1.245 6.594 1.00 82.25 123 THR A N 1
ATOM 988 C CA . THR A 1 123 ? 7.429 -1.384 5.518 1.00 82.25 123 THR A CA 1
ATOM 989 C C . THR A 1 123 ? 6.201 -0.519 5.791 1.00 82.25 123 THR A C 1
ATOM 991 O O . THR A 1 123 ? 5.876 0.362 4.995 1.00 82.25 123 THR A O 1
ATOM 994 N N . ARG A 1 124 ? 5.579 -0.671 6.970 1.00 86.69 124 ARG A N 1
ATOM 995 C CA . ARG A 1 124 ? 4.387 0.113 7.339 1.00 86.69 124 ARG A CA 1
ATOM 996 C C . ARG A 1 124 ? 4.655 1.617 7.406 1.00 86.69 124 ARG A C 1
ATOM 998 O O . ARG A 1 124 ? 3.762 2.411 7.133 1.00 86.69 124 ARG A O 1
ATOM 1005 N N . GLY A 1 125 ? 5.866 2.017 7.801 1.00 85.44 125 GLY A N 1
ATOM 1006 C CA . GLY A 1 125 ? 6.261 3.422 7.869 1.00 85.44 125 GLY A CA 1
ATOM 1007 C C . GLY A 1 125 ? 6.376 4.034 6.478 1.00 85.44 125 GLY A C 1
ATOM 1008 O O . GLY A 1 125 ? 5.807 5.092 6.225 1.00 85.44 125 GLY A O 1
ATOM 1009 N N . LEU A 1 126 ? 7.055 3.340 5.566 1.00 83.38 126 LEU A N 1
ATOM 1010 C CA . LEU A 1 126 ? 7.254 3.787 4.189 1.00 83.38 126 LEU A CA 1
ATOM 1011 C C . LEU A 1 126 ? 5.948 3.836 3.399 1.00 83.38 126 LEU A C 1
ATOM 1013 O O . LEU A 1 126 ? 5.696 4.837 2.731 1.00 83.38 126 LEU A O 1
ATOM 1017 N N . MET A 1 127 ? 5.100 2.810 3.520 1.00 85.00 127 MET A N 1
ATOM 1018 C CA . MET A 1 127 ? 3.784 2.807 2.873 1.00 85.00 127 MET A CA 1
ATOM 1019 C C . MET A 1 127 ? 2.926 3.964 3.387 1.00 85.00 127 MET A C 1
ATOM 1021 O O . MET A 1 127 ? 2.366 4.698 2.582 1.00 85.00 127 MET A O 1
ATOM 1025 N N . TRP A 1 128 ? 2.907 4.202 4.705 1.00 87.25 128 TRP A N 1
ATOM 1026 C CA . TRP A 1 128 ? 2.180 5.329 5.298 1.00 87.25 128 TRP A CA 1
ATOM 1027 C C . TRP A 1 128 ? 2.676 6.695 4.793 1.00 87.25 128 TRP A C 1
ATOM 1029 O O . TRP A 1 128 ? 1.867 7.569 4.489 1.00 87.25 128 TRP A O 1
ATOM 1039 N N . ILE A 1 129 ? 3.996 6.892 4.665 1.00 85.75 129 ILE A N 1
ATOM 1040 C CA . ILE A 1 129 ? 4.563 8.129 4.096 1.00 85.75 129 ILE A CA 1
ATOM 1041 C C . ILE A 1 129 ? 4.130 8.292 2.636 1.00 85.75 129 ILE A C 1
ATOM 1043 O O . ILE A 1 129 ? 3.746 9.391 2.242 1.00 85.75 129 ILE A O 1
ATOM 1047 N N . ALA A 1 130 ? 4.195 7.219 1.844 1.00 81.25 130 ALA A N 1
ATOM 1048 C CA . ALA A 1 130 ? 3.864 7.249 0.425 1.00 81.25 130 ALA A CA 1
ATOM 1049 C C . ALA A 1 130 ? 2.394 7.628 0.195 1.00 81.25 130 ALA A C 1
ATOM 1051 O O . ALA A 1 130 ? 2.125 8.584 -0.537 1.00 81.25 130 ALA A O 1
ATOM 1052 N N . VAL A 1 131 ? 1.459 6.952 0.872 1.00 81.56 131 VAL A N 1
ATOM 1053 C CA . VAL A 1 131 ? 0.024 7.260 0.746 1.00 81.56 131 VAL A CA 1
ATOM 1054 C C . VAL A 1 131 ? -0.291 8.660 1.263 1.00 81.56 131 VAL A C 1
ATOM 1056 O O . VAL A 1 131 ? -1.033 9.398 0.618 1.00 81.56 131 VAL A O 1
ATOM 1059 N N . ARG A 1 132 ? 0.366 9.104 2.345 1.00 85.62 132 ARG A N 1
ATOM 1060 C CA . ARG A 1 132 ? 0.153 10.453 2.871 1.00 85.62 132 ARG A CA 1
ATOM 1061 C C . ARG A 1 132 ? 0.699 11.534 1.940 1.00 85.62 132 ARG A C 1
ATOM 1063 O O . ARG A 1 132 ? 0.071 12.580 1.783 1.00 85.62 132 ARG A O 1
ATOM 1070 N N . ALA A 1 133 ? 1.854 11.314 1.317 1.00 81.19 133 ALA A N 1
ATOM 1071 C CA . ALA A 1 133 ? 2.389 12.233 0.318 1.00 81.19 133 ALA A CA 1
ATOM 1072 C C . ALA A 1 133 ? 1.441 12.340 -0.887 1.00 81.19 133 ALA A C 1
ATOM 1074 O O . ALA A 1 133 ? 1.132 13.451 -1.317 1.00 81.19 133 ALA A O 1
ATOM 1075 N N . ALA A 1 134 ? 0.918 11.209 -1.374 1.00 79.50 134 ALA A N 1
ATOM 1076 C CA . ALA A 1 134 ? -0.081 11.176 -2.443 1.00 79.50 134 ALA A CA 1
ATOM 1077 C C . ALA A 1 134 ? -1.384 11.898 -2.046 1.00 79.50 134 ALA A C 1
ATOM 1079 O O . ALA A 1 134 ? -1.922 12.678 -2.832 1.00 79.50 134 ALA A O 1
ATOM 1080 N N . ALA A 1 135 ? -1.852 11.715 -0.808 1.00 80.31 135 ALA A N 1
ATOM 1081 C CA . ALA A 1 135 ? -3.009 12.415 -0.256 1.00 80.31 135 ALA A CA 1
ATOM 1082 C C . ALA A 1 135 ? -2.822 13.942 -0.250 1.00 80.31 135 ALA A C 1
ATOM 1084 O O . ALA A 1 135 ? -3.710 14.680 -0.678 1.00 80.31 135 ALA A O 1
ATOM 1085 N N . ILE A 1 136 ? -1.648 14.421 0.174 1.00 81.19 136 ILE A N 1
ATOM 1086 C CA . ILE A 1 136 ? -1.298 15.850 0.175 1.00 81.19 136 ILE A CA 1
ATOM 1087 C C . ILE A 1 136 ? -1.208 16.412 -1.241 1.00 81.19 136 ILE A C 1
ATOM 1089 O O . ILE A 1 136 ? -1.744 17.488 -1.497 1.00 81.19 136 ILE A O 1
ATOM 1093 N N . LEU A 1 137 ? -0.564 15.690 -2.161 1.00 81.12 137 LEU A N 1
ATOM 1094 C CA . LEU A 1 137 ? -0.484 16.064 -3.577 1.00 81.12 137 LEU A CA 1
ATOM 1095 C C . LEU A 1 137 ? -1.878 16.189 -4.209 1.00 81.12 137 LEU A C 1
ATOM 1097 O O . LEU A 1 137 ? -2.096 17.054 -5.051 1.00 81.12 137 LEU A O 1
ATOM 1101 N N . ALA A 1 138 ? -2.836 15.378 -3.756 1.00 78.88 138 ALA A N 1
ATOM 1102 C CA . ALA A 1 138 ? -4.243 15.470 -4.137 1.00 78.88 138 ALA A CA 1
ATOM 1103 C C . ALA A 1 138 ? -5.037 16.554 -3.368 1.00 78.88 138 ALA A C 1
ATOM 1105 O O . ALA A 1 138 ? -6.255 16.635 -3.520 1.00 78.88 138 ALA A O 1
ATOM 1106 N N . GLY A 1 139 ? -4.387 17.365 -2.522 1.00 78.12 139 GLY A N 1
ATOM 1107 C CA . GLY A 1 139 ? -5.013 18.428 -1.723 1.00 78.12 139 GLY A CA 1
ATOM 1108 C C . GLY A 1 139 ? -5.814 17.939 -0.509 1.00 78.12 139 GLY A C 1
ATOM 1109 O O . GLY A 1 139 ? -6.589 18.699 0.070 1.00 78.12 139 GLY A O 1
ATOM 1110 N N . ARG A 1 140 ? -5.658 16.673 -0.108 1.00 77.19 140 ARG A N 1
ATOM 1111 C CA . ARG A 1 140 ? -6.485 16.003 0.909 1.00 77.19 140 ARG A CA 1
ATOM 1112 C C . ARG A 1 140 ? -5.696 15.731 2.186 1.00 77.19 140 ARG A C 1
ATOM 1114 O O . ARG A 1 140 ? -5.271 14.615 2.462 1.00 77.19 140 ARG A O 1
ATOM 1121 N N . PHE A 1 141 ? -5.539 16.771 2.998 1.00 71.88 141 PHE A N 1
ATOM 1122 C CA . PHE A 1 141 ? -4.798 16.723 4.268 1.00 71.88 141 PHE A CA 1
ATOM 1123 C C . PHE A 1 141 ? -5.504 15.944 5.393 1.00 71.88 141 PHE A C 1
ATOM 1125 O O . PHE A 1 141 ? -4.874 15.605 6.400 1.00 71.88 141 PHE A O 1
ATOM 1132 N N . GLY A 1 142 ? -6.802 15.685 5.222 1.00 72.00 142 GLY A N 1
ATOM 1133 C CA . GLY A 1 142 ? -7.669 15.113 6.242 1.00 72.00 142 GLY A CA 1
ATOM 1134 C C . GLY A 1 142 ? -8.033 16.116 7.339 1.00 72.00 142 GLY A C 1
ATOM 1135 O O . GLY A 1 142 ? -7.193 16.905 7.796 1.00 72.00 142 GLY A O 1
ATOM 1136 N N . ARG A 1 143 ? -9.300 16.115 7.741 1.00 71.44 143 ARG A N 1
ATOM 1137 C CA . ARG A 1 143 ? -9.846 16.976 8.799 1.00 71.44 143 ARG A CA 1
ATOM 1138 C C . ARG A 1 143 ? -9.638 16.376 10.190 1.00 71.44 143 ARG A C 1
ATOM 1140 O O . ARG A 1 143 ? -9.491 17.143 11.138 1.00 71.44 143 ARG A O 1
ATOM 1147 N N . SER A 1 144 ? -9.530 15.053 10.297 1.00 71.19 144 SER A N 1
ATOM 1148 C CA . SER A 1 144 ? -9.383 14.339 11.568 1.00 71.19 144 SER A CA 1
ATOM 1149 C C . SER A 1 144 ? -7.946 14.372 12.102 1.00 71.19 144 SER A C 1
ATOM 1151 O O . SER A 1 144 ? -6.976 14.557 11.353 1.00 71.19 144 SER A O 1
ATOM 1153 N N . GLY A 1 145 ? -7.786 14.199 13.417 1.00 69.69 145 GLY A N 1
ATOM 1154 C CA . GLY A 1 145 ? -6.487 14.027 14.076 1.00 69.69 145 GLY A CA 1
ATOM 1155 C C . GLY A 1 145 ? -5.820 15.302 14.637 1.00 69.69 145 GLY A C 1
ATOM 1156 O O . GLY A 1 145 ? -6.471 16.315 14.877 1.00 69.69 145 GLY A O 1
ATOM 1157 N N . PRO A 1 146 ? -4.500 15.254 14.924 1.00 74.25 146 PRO A N 1
ATOM 1158 C CA . PRO A 1 146 ? -3.793 16.311 15.654 1.00 74.25 146 PRO A CA 1
ATOM 1159 C C . PRO A 1 146 ? -3.647 17.609 14.836 1.00 74.25 146 PRO A C 1
ATOM 1161 O O . PRO A 1 146 ? -3.739 17.573 13.606 1.00 74.25 146 PRO A O 1
ATOM 1164 N N . PRO A 1 147 ? -3.355 18.756 15.483 1.00 83.75 147 PRO A N 1
ATOM 1165 C CA . PRO A 1 147 ? -3.221 20.037 14.793 1.00 83.75 147 PRO A CA 1
ATOM 1166 C C . PRO A 1 147 ? -2.120 20.007 13.723 1.00 83.75 147 PRO A C 1
ATOM 1168 O O . PRO A 1 147 ? -1.136 19.265 13.822 1.00 83.75 147 PRO A O 1
ATOM 1171 N N . TRP A 1 148 ? -2.276 20.853 12.702 1.00 78.81 148 TRP A N 1
ATOM 1172 C CA . TRP A 1 148 ? -1.460 20.867 11.480 1.00 78.81 148 TRP A CA 1
ATOM 1173 C C . TRP A 1 148 ? 0.070 20.810 11.701 1.00 78.81 148 TRP A C 1
ATOM 1175 O O . TRP A 1 148 ? 0.726 20.001 11.039 1.00 78.81 148 TRP A O 1
ATOM 1185 N N . PRO A 1 149 ? 0.665 21.540 12.670 1.00 83.31 149 PRO A N 1
ATOM 1186 C CA . PRO A 1 149 ? 2.110 21.474 12.915 1.00 83.31 149 PRO A CA 1
ATOM 1187 C C . PRO A 1 149 ? 2.593 20.085 13.357 1.00 83.31 149 PRO A C 1
ATOM 1189 O O . PRO A 1 149 ? 3.686 19.653 12.993 1.00 83.31 149 PRO A O 1
ATOM 1192 N N . VAL A 1 150 ? 1.768 19.353 14.112 1.00 82.94 150 VAL A N 1
ATOM 1193 C CA . VAL A 1 150 ? 2.087 18.003 14.599 1.00 82.94 150 VAL A CA 1
ATOM 1194 C C . VAL A 1 150 ? 1.962 16.974 13.478 1.00 82.94 150 VAL A C 1
ATOM 1196 O O . VAL A 1 150 ? 2.741 16.021 13.422 1.00 82.94 150 VAL A O 1
ATOM 1199 N N . LYS A 1 151 ? 1.002 17.157 12.561 1.00 82.12 151 LYS A N 1
ATOM 1200 C CA . LYS A 1 151 ? 0.914 16.332 11.347 1.00 82.12 151 LYS A CA 1
ATOM 1201 C C . LYS A 1 151 ? 2.191 16.482 10.521 1.00 82.12 151 LYS A C 1
ATOM 1203 O O . LYS A 1 151 ? 2.814 15.478 10.176 1.00 82.12 151 LYS A O 1
ATOM 1208 N N . LEU A 1 152 ? 2.620 17.723 10.289 1.00 83.00 152 LEU A N 1
ATOM 1209 C CA . LEU A 1 152 ? 3.808 18.020 9.493 1.00 83.00 152 LEU A CA 1
ATOM 1210 C C . LEU A 1 152 ? 5.092 17.482 10.138 1.00 83.00 152 LEU A C 1
ATOM 1212 O O . LEU A 1 152 ? 5.902 16.875 9.444 1.00 83.00 152 LEU A O 1
ATOM 1216 N N . SER A 1 153 ? 5.264 17.626 11.456 1.00 82.75 153 SER A N 1
ATOM 1217 C CA . SER A 1 153 ? 6.457 17.116 12.148 1.00 82.75 153 SER A CA 1
ATOM 1218 C C . SER A 1 153 ? 6.545 15.587 12.122 1.00 82.75 153 SER A C 1
ATOM 1220 O O . SER A 1 153 ? 7.613 15.038 11.844 1.00 82.75 153 SER A O 1
ATOM 1222 N N . LYS A 1 154 ? 5.421 14.883 12.323 1.00 82.19 154 LYS A N 1
ATOM 1223 C CA . LYS A 1 154 ? 5.354 13.417 12.190 1.00 82.19 154 LYS A CA 1
ATOM 1224 C C . LYS A 1 154 ? 5.739 12.967 10.784 1.00 82.19 154 LYS A C 1
ATOM 1226 O O . LYS A 1 154 ? 6.495 12.008 10.635 1.00 82.19 154 LYS A O 1
ATOM 1231 N N . MET A 1 155 ? 5.234 13.659 9.766 1.00 80.94 155 MET A N 1
ATOM 1232 C CA . MET A 1 155 ? 5.562 13.367 8.374 1.00 80.94 155 MET A CA 1
ATOM 1233 C C . MET A 1 155 ? 7.025 13.635 8.056 1.00 80.94 155 MET A C 1
ATOM 1235 O O . MET A 1 155 ? 7.687 12.756 7.517 1.00 80.94 155 MET A O 1
ATOM 1239 N N . ALA A 1 156 ? 7.540 14.808 8.422 1.00 84.62 156 ALA A N 1
ATOM 1240 C CA . ALA A 1 156 ? 8.925 15.184 8.174 1.00 84.62 156 ALA A CA 1
ATOM 1241 C C . ALA A 1 156 ? 9.901 14.211 8.852 1.00 84.62 156 ALA A C 1
ATOM 1243 O O . ALA A 1 156 ? 10.854 13.753 8.220 1.00 84.62 156 ALA A O 1
ATOM 1244 N N . GLY A 1 157 ? 9.628 13.821 10.101 1.00 86.00 157 GLY A N 1
ATOM 1245 C CA . GLY A 1 157 ? 10.437 12.841 10.825 1.00 86.00 157 GLY A CA 1
ATOM 1246 C C . GLY A 1 157 ? 10.445 11.471 10.145 1.00 86.00 157 GLY A C 1
ATOM 1247 O O . GLY A 1 157 ? 11.509 10.916 9.881 1.00 86.00 157 GLY A O 1
ATOM 1248 N N . MET A 1 158 ? 9.268 10.943 9.794 1.00 80.12 158 MET A N 1
ATOM 1249 C CA . MET A 1 158 ? 9.157 9.643 9.123 1.00 80.12 158 MET A CA 1
ATOM 1250 C C . MET A 1 158 ? 9.756 9.660 7.708 1.00 80.12 158 MET A C 1
ATOM 1252 O O . MET A 1 158 ? 10.480 8.733 7.349 1.00 80.12 158 MET A O 1
ATOM 1256 N N . ALA A 1 159 ? 9.528 10.721 6.932 1.00 83.88 159 ALA A N 1
ATOM 1257 C CA . ALA A 1 159 ? 10.115 10.898 5.605 1.00 83.88 159 ALA A CA 1
ATOM 1258 C C . ALA A 1 159 ? 11.645 10.958 5.663 1.00 83.88 159 ALA A C 1
ATOM 1260 O O . ALA A 1 159 ? 12.304 10.300 4.864 1.00 83.88 159 ALA A O 1
ATOM 1261 N N . THR A 1 160 ? 12.212 11.670 6.641 1.00 84.81 160 THR A N 1
ATOM 1262 C CA . THR A 1 160 ? 13.669 11.739 6.838 1.00 84.81 160 THR A CA 1
ATOM 1263 C C . THR A 1 160 ? 14.254 10.353 7.097 1.00 84.81 160 THR A C 1
ATOM 1265 O O . THR A 1 160 ? 15.211 9.964 6.432 1.00 84.81 160 THR A O 1
ATOM 1268 N N . VAL A 1 161 ? 13.648 9.571 7.999 1.00 84.50 161 VAL A N 1
ATOM 1269 C CA . VAL A 1 161 ? 14.074 8.183 8.252 1.00 84.50 161 VAL A CA 1
ATOM 1270 C C . VAL A 1 161 ? 13.976 7.348 6.974 1.00 84.50 161 VAL A C 1
ATOM 1272 O O . VAL A 1 161 ? 14.935 6.673 6.611 1.00 84.50 161 VAL A O 1
ATOM 1275 N N . GLY A 1 162 ? 12.859 7.442 6.247 1.00 82.19 162 GLY A N 1
ATOM 1276 C CA . GLY A 1 162 ? 12.665 6.711 4.996 1.00 82.19 162 GLY A CA 1
ATOM 1277 C C . GLY A 1 162 ? 13.718 7.042 3.935 1.00 82.19 162 GLY A C 1
ATOM 1278 O O . GLY A 1 162 ? 14.294 6.132 3.342 1.00 82.19 162 GLY A O 1
ATOM 1279 N N . VAL A 1 163 ? 14.027 8.325 3.738 1.00 83.38 163 VAL A N 1
ATOM 1280 C CA . VAL A 1 163 ? 15.056 8.780 2.788 1.00 83.38 163 VAL A CA 1
ATOM 1281 C C . VAL A 1 163 ? 16.441 8.281 3.193 1.00 83.38 163 VAL A C 1
ATOM 1283 O O . VAL A 1 163 ? 17.170 7.779 2.341 1.00 83.38 163 VAL A O 1
ATOM 1286 N N . VAL A 1 164 ? 16.800 8.358 4.475 1.00 85.88 164 VAL A N 1
ATOM 1287 C CA . VAL A 1 164 ? 18.115 7.905 4.957 1.00 85.88 164 VAL A CA 1
ATOM 1288 C C . VAL A 1 164 ? 18.273 6.390 4.809 1.00 85.88 164 VAL A C 1
ATOM 1290 O O . VAL A 1 164 ? 19.322 5.925 4.373 1.00 85.88 164 VAL A O 1
ATOM 1293 N N . THR A 1 165 ? 17.241 5.610 5.137 1.00 81.88 165 THR A N 1
ATOM 1294 C CA . THR A 1 165 ? 17.324 4.142 5.107 1.00 81.88 165 THR A CA 1
ATOM 1295 C C . THR A 1 165 ? 17.185 3.566 3.694 1.00 81.88 165 THR A C 1
ATOM 1297 O O . THR A 1 165 ? 17.882 2.615 3.350 1.00 81.88 165 THR A O 1
ATOM 1300 N N . VAL A 1 166 ? 16.296 4.122 2.865 1.00 81.44 166 VAL A N 1
ATOM 1301 C CA . VAL A 1 166 ? 15.889 3.518 1.579 1.00 81.44 166 VAL A CA 1
ATOM 1302 C C . VAL A 1 166 ? 16.349 4.323 0.364 1.00 81.44 166 VAL A C 1
ATOM 1304 O O . VAL A 1 166 ? 16.405 3.784 -0.744 1.00 81.44 166 VAL A O 1
ATOM 1307 N N . GLY A 1 167 ? 16.738 5.586 0.543 1.00 83.31 167 GLY A N 1
ATOM 1308 C CA . GLY A 1 167 ? 17.130 6.469 -0.555 1.00 83.31 167 GLY A CA 1
ATOM 1309 C C . GLY A 1 167 ? 18.338 5.957 -1.337 1.00 83.31 167 GLY A C 1
ATOM 1310 O O . GLY A 1 167 ? 18.271 5.871 -2.561 1.00 83.31 167 GLY A O 1
ATOM 1311 N N . ALA A 1 168 ? 19.410 5.546 -0.651 1.00 85.81 168 ALA A N 1
ATOM 1312 C CA . ALA A 1 168 ? 20.608 5.028 -1.315 1.00 85.81 168 ALA A CA 1
ATOM 1313 C C . ALA A 1 168 ? 20.347 3.711 -2.087 1.00 85.81 168 ALA A C 1
ATOM 1315 O O . ALA A 1 168 ? 20.647 3.676 -3.283 1.00 85.81 168 ALA A O 1
ATOM 1316 N N . PRO A 1 169 ? 19.720 2.668 -1.498 1.00 84.38 169 PRO A N 1
ATOM 1317 C CA . PRO A 1 169 ? 19.314 1.477 -2.253 1.00 84.38 169 PRO A CA 1
ATOM 1318 C C . PRO A 1 169 ? 18.411 1.791 -3.453 1.00 84.38 169 PRO A C 1
ATOM 1320 O O . PRO A 1 169 ? 18.606 1.248 -4.539 1.00 84.38 169 PRO A O 1
ATOM 1323 N N . THR A 1 170 ? 17.461 2.717 -3.287 1.00 82.19 170 THR A N 1
ATOM 1324 C CA . THR A 1 170 ? 16.551 3.131 -4.367 1.00 82.19 170 THR A CA 1
ATOM 1325 C C . THR A 1 170 ? 17.298 3.817 -5.505 1.00 82.19 170 THR A C 1
ATOM 1327 O O . THR A 1 170 ? 17.013 3.544 -6.668 1.00 82.19 170 THR A O 1
ATOM 1330 N N . ALA A 1 171 ? 18.280 4.668 -5.199 1.00 85.44 171 ALA A N 1
ATOM 1331 C CA . ALA A 1 171 ? 19.106 5.316 -6.213 1.00 85.44 171 ALA A CA 1
ATOM 1332 C C . ALA A 1 171 ? 19.893 4.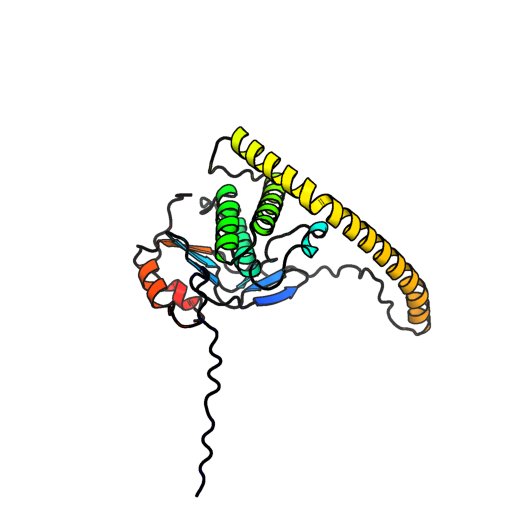286 -7.039 1.00 85.44 171 ALA A C 1
ATOM 1334 O O . ALA A 1 171 ? 19.908 4.366 -8.266 1.00 85.44 171 ALA A O 1
ATOM 1335 N N . VAL A 1 172 ? 20.475 3.274 -6.387 1.00 88.50 172 VAL A N 1
ATOM 1336 C CA . VAL A 1 172 ? 21.176 2.175 -7.071 1.00 88.50 172 VAL A CA 1
ATOM 1337 C C . VAL A 1 172 ? 20.220 1.387 -7.971 1.00 88.50 172 VAL A C 1
ATOM 1339 O O . VAL A 1 172 ? 20.522 1.166 -9.145 1.00 88.50 172 VAL A O 1
ATOM 1342 N N . ALA A 1 173 ? 19.044 1.013 -7.459 1.00 85.69 173 ALA A N 1
ATOM 1343 C CA . ALA A 1 173 ? 18.030 0.301 -8.237 1.00 85.69 173 ALA A CA 1
ATOM 1344 C C . ALA A 1 173 ? 17.562 1.118 -9.454 1.00 85.69 173 ALA A C 1
ATOM 1346 O O . ALA A 1 173 ? 17.397 0.576 -10.549 1.00 85.69 173 ALA A O 1
ATOM 1347 N N . PHE A 1 174 ? 17.399 2.432 -9.289 1.00 85.69 174 PHE A N 1
ATOM 1348 C CA . PHE A 1 174 ? 17.008 3.341 -10.362 1.00 85.69 174 PHE A CA 1
ATOM 1349 C C . PHE A 1 174 ? 18.073 3.434 -11.463 1.00 85.69 174 PHE A C 1
ATOM 1351 O O . PHE A 1 174 ? 17.741 3.338 -12.644 1.00 85.69 174 PHE A O 1
ATOM 1358 N N . VAL A 1 175 ? 19.355 3.532 -11.095 1.00 90.00 175 VAL A N 1
ATOM 1359 C CA . VAL A 1 175 ? 20.470 3.483 -12.057 1.00 90.00 175 VAL A CA 1
ATOM 1360 C C . VAL A 1 175 ? 20.478 2.150 -12.811 1.00 90.00 175 VAL A C 1
ATOM 1362 O O . VAL A 1 175 ? 20.583 2.141 -14.038 1.00 90.00 175 VAL A O 1
ATOM 1365 N N . GLY A 1 176 ? 20.284 1.030 -12.109 1.00 89.62 176 GLY A N 1
ATOM 1366 C CA . GLY A 1 176 ? 20.162 -0.292 -12.732 1.00 89.62 176 GLY A CA 1
ATOM 1367 C C . GLY A 1 176 ? 18.987 -0.385 -13.713 1.00 89.62 176 GLY A C 1
ATOM 1368 O O . GLY A 1 176 ? 19.135 -0.924 -14.810 1.00 89.62 176 GLY A O 1
ATOM 1369 N N . ARG A 1 177 ? 17.834 0.202 -13.368 1.00 88.69 177 ARG A N 1
ATOM 1370 C CA . ARG A 1 177 ? 16.650 0.269 -14.241 1.00 88.69 177 ARG A CA 1
ATOM 1371 C C . ARG A 1 177 ? 16.925 1.072 -15.514 1.00 88.69 177 ARG A C 1
ATOM 1373 O O . ARG A 1 177 ? 16.514 0.632 -16.585 1.00 88.69 177 ARG A O 1
ATOM 1380 N N . ILE A 1 178 ? 17.620 2.209 -15.407 1.00 88.62 178 ILE A N 1
ATOM 1381 C CA . ILE A 1 178 ? 18.032 3.021 -16.566 1.00 88.62 178 ILE A CA 1
ATOM 1382 C C . ILE A 1 178 ? 18.986 2.228 -17.458 1.00 88.62 178 ILE A C 1
ATOM 1384 O O . ILE A 1 178 ? 18.798 2.191 -18.671 1.00 88.62 178 ILE A O 1
ATOM 1388 N N . PHE A 1 179 ? 19.984 1.567 -16.870 1.00 92.00 179 PHE A N 1
ATOM 1389 C CA . PHE A 1 179 ? 20.923 0.740 -17.623 1.00 92.00 179 PHE A CA 1
ATOM 1390 C C . PHE A 1 179 ? 20.200 -0.369 -18.398 1.00 92.00 179 PHE A C 1
ATOM 1392 O O . PHE A 1 179 ? 20.395 -0.506 -19.604 1.00 92.00 179 PHE A O 1
ATOM 1399 N N . TYR A 1 180 ? 19.308 -1.107 -17.732 1.00 89.69 180 TYR A N 1
ATOM 1400 C CA . TYR A 1 180 ? 18.501 -2.137 -18.382 1.00 89.69 180 TYR A CA 1
ATOM 1401 C C . TYR A 1 180 ? 17.649 -1.565 -19.520 1.00 89.69 180 TYR A C 1
ATOM 1403 O O . TYR A 1 180 ? 17.616 -2.137 -20.603 1.00 89.69 180 TYR A O 1
ATOM 1411 N N . TRP A 1 181 ? 17.013 -0.411 -19.304 1.00 89.12 181 TRP A N 1
ATOM 1412 C CA . TRP A 1 181 ? 16.215 0.270 -20.325 1.00 89.12 181 TRP A CA 1
ATOM 1413 C C . TRP A 1 181 ? 17.041 0.626 -21.571 1.00 89.12 181 TRP A C 1
ATOM 1415 O O . TRP A 1 181 ? 16.587 0.405 -22.692 1.00 89.12 181 TRP A O 1
ATOM 1425 N N . LEU A 1 182 ? 18.276 1.112 -21.401 1.00 91.25 182 LEU A N 1
ATOM 1426 C CA . LEU A 1 182 ? 19.183 1.387 -22.522 1.00 91.25 182 LEU A CA 1
ATOM 1427 C C . LEU A 1 182 ? 19.543 0.113 -23.297 1.00 91.25 182 LEU A C 1
ATOM 1429 O O . LEU A 1 182 ? 19.534 0.122 -24.528 1.00 91.25 182 LEU A O 1
ATOM 1433 N N . VAL A 1 183 ? 19.832 -0.983 -22.590 1.00 91.69 183 VAL A N 1
ATOM 1434 C CA . VAL A 1 183 ? 20.133 -2.287 -23.203 1.00 91.69 183 VAL A CA 1
ATOM 1435 C C . VAL A 1 183 ? 18.919 -2.830 -23.962 1.00 91.69 183 VAL A C 1
ATOM 1437 O O . VAL A 1 183 ? 19.060 -3.298 -25.091 1.00 91.69 183 VAL A O 1
ATOM 1440 N N . GLU A 1 184 ? 17.725 -2.725 -23.382 1.00 89.75 184 GLU A N 1
ATOM 1441 C CA . GLU A 1 184 ? 16.470 -3.155 -24.001 1.00 89.75 184 GLU A CA 1
ATOM 1442 C C . GLU A 1 184 ? 16.226 -2.420 -25.326 1.00 89.75 184 GLU A C 1
ATOM 1444 O O . GLU A 1 184 ? 15.957 -3.058 -26.343 1.00 89.75 184 GLU A O 1
ATOM 1449 N N . TRP A 1 185 ? 16.428 -1.098 -25.364 1.00 89.62 185 TRP A N 1
ATOM 1450 C CA . TRP A 1 185 ? 16.360 -0.319 -26.606 1.00 89.62 185 TRP A CA 1
ATOM 1451 C C . TRP A 1 185 ? 17.453 -0.684 -27.610 1.00 89.62 185 TRP A C 1
ATOM 1453 O O . TRP A 1 185 ? 17.164 -0.817 -28.803 1.00 89.62 185 TRP A O 1
ATOM 1463 N N . ALA A 1 186 ? 18.690 -0.876 -27.148 1.00 90.31 186 ALA A N 1
ATOM 1464 C CA . ALA A 1 186 ? 19.810 -1.253 -28.006 1.00 90.31 186 ALA A CA 1
ATOM 1465 C C . ALA A 1 186 ? 19.578 -2.601 -28.710 1.00 90.31 186 ALA A C 1
ATOM 1467 O O . ALA A 1 186 ? 20.023 -2.776 -29.842 1.00 90.31 186 ALA A O 1
ATOM 1468 N N . ILE A 1 187 ? 18.853 -3.529 -28.076 1.00 89.62 187 ILE A N 1
ATOM 1469 C CA . ILE A 1 187 ? 18.465 -4.823 -28.657 1.00 89.62 187 ILE A CA 1
ATOM 1470 C C . ILE A 1 187 ? 17.196 -4.692 -29.510 1.00 89.62 187 ILE A C 1
ATOM 1472 O O . ILE A 1 187 ? 17.131 -5.228 -30.621 1.00 89.62 187 ILE A O 1
ATOM 1476 N N . ALA A 1 188 ? 16.189 -3.968 -29.021 1.00 87.19 188 ALA A N 1
ATOM 1477 C CA . ALA A 1 188 ? 14.895 -3.856 -29.683 1.00 87.19 188 ALA A CA 1
ATOM 1478 C C . ALA A 1 188 ? 14.973 -3.122 -31.026 1.00 87.19 188 ALA A C 1
ATOM 1480 O O . ALA A 1 188 ? 14.252 -3.483 -31.954 1.00 87.19 188 ALA A O 1
ATOM 1481 N N . VAL A 1 189 ? 15.849 -2.122 -31.176 1.00 87.94 189 VAL A N 1
ATOM 1482 C CA . VAL A 1 189 ? 15.985 -1.373 -32.437 1.00 87.94 189 VAL A CA 1
ATOM 1483 C C . VAL A 1 189 ? 16.445 -2.284 -33.588 1.00 87.94 189 VAL A C 1
ATOM 1485 O O . VAL A 1 189 ? 15.686 -2.403 -34.556 1.00 87.94 189 VAL A O 1
ATOM 1488 N N . PRO A 1 190 ? 17.588 -2.995 -33.506 1.00 89.31 190 PRO A N 1
ATOM 1489 C CA . PRO A 1 190 ? 17.986 -3.968 -34.524 1.00 89.31 190 PRO A CA 1
ATOM 1490 C C . PRO A 1 190 ? 16.934 -5.055 -34.754 1.00 89.31 190 PRO A C 1
ATOM 1492 O O . PRO A 1 190 ? 16.632 -5.395 -35.899 1.00 89.31 190 PRO A O 1
ATOM 1495 N N . TRP A 1 191 ? 16.336 -5.577 -33.678 1.00 88.56 191 TRP A N 1
ATOM 1496 C CA . TRP A 1 191 ? 15.343 -6.643 -33.782 1.00 88.56 191 TRP A CA 1
ATOM 1497 C C . TRP A 1 191 ? 14.071 -6.184 -34.502 1.00 88.56 191 TRP A C 1
ATOM 1499 O O . TRP A 1 191 ? 13.567 -6.886 -35.375 1.00 88.56 191 TRP A O 1
ATOM 1509 N N . SER A 1 192 ? 13.609 -4.960 -34.237 1.00 85.56 192 SER A N 1
ATOM 1510 C CA . SER A 1 192 ? 12.444 -4.375 -34.905 1.00 85.56 192 SER A CA 1
ATOM 1511 C C . SER A 1 192 ? 12.656 -4.205 -36.413 1.00 85.56 192 SER A C 1
ATOM 1513 O O . SER A 1 192 ? 11.711 -4.359 -37.187 1.00 85.56 192 SER A O 1
ATOM 1515 N N . VAL A 1 193 ? 13.892 -3.938 -36.852 1.00 86.31 193 VAL A N 1
ATOM 1516 C CA . VAL A 1 193 ? 14.252 -3.888 -38.277 1.00 86.31 193 VAL A CA 1
ATOM 1517 C C . VAL A 1 193 ? 14.153 -5.284 -38.888 1.00 86.31 193 VAL A C 1
ATOM 1519 O O . VAL A 1 193 ? 13.527 -5.445 -39.934 1.00 86.31 193 VAL A O 1
ATOM 1522 N N . VAL A 1 194 ? 14.685 -6.308 -38.215 1.00 87.75 194 VAL A N 1
ATOM 1523 C CA . VAL A 1 194 ? 14.575 -7.709 -38.656 1.00 87.75 194 VAL A CA 1
ATOM 1524 C C . VAL A 1 194 ? 13.114 -8.166 -38.720 1.00 87.75 194 VAL A C 1
ATOM 1526 O O . VAL A 1 194 ? 12.717 -8.818 -39.685 1.00 87.75 194 VAL A O 1
ATOM 1529 N N . GLU A 1 195 ? 12.294 -7.818 -37.729 1.00 88.31 195 GLU A N 1
ATOM 1530 C CA . GLU A 1 195 ? 10.867 -8.156 -37.699 1.00 88.31 195 GLU A CA 1
ATOM 1531 C C . GLU A 1 195 ? 10.101 -7.497 -38.846 1.00 88.31 195 GLU A C 1
ATOM 1533 O O . GLU A 1 195 ? 9.347 -8.187 -39.536 1.00 88.31 195 GLU A O 1
ATOM 1538 N N . ARG A 1 196 ? 10.361 -6.211 -39.123 1.00 85.06 196 ARG A N 1
ATOM 1539 C CA . ARG A 1 196 ? 9.785 -5.508 -40.282 1.00 85.06 196 ARG A CA 1
ATOM 1540 C C . ARG A 1 196 ? 10.191 -6.159 -41.602 1.00 85.06 196 ARG A C 1
ATOM 1542 O O . ARG A 1 196 ? 9.333 -6.368 -42.454 1.00 85.06 196 ARG A O 1
ATOM 1549 N N . LEU A 1 197 ? 11.464 -6.531 -41.757 1.00 89.25 197 LEU A N 1
ATOM 1550 C CA . LEU A 1 197 ? 11.958 -7.233 -42.951 1.00 89.25 1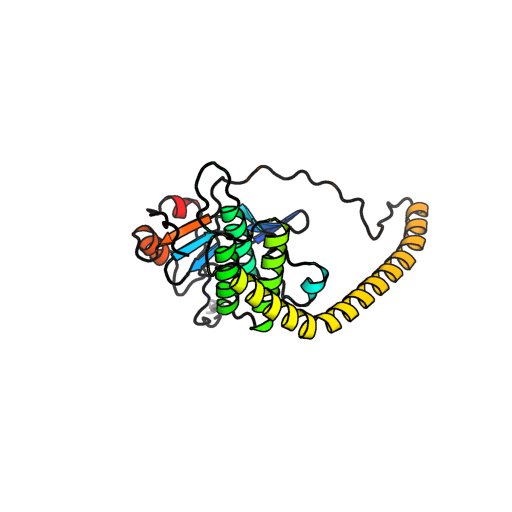97 LEU A CA 1
ATOM 1551 C C . LEU A 1 197 ? 11.317 -8.619 -43.124 1.00 89.25 197 LEU A C 1
ATOM 1553 O O . LEU A 1 197 ? 11.137 -9.079 -44.247 1.00 89.25 197 LEU A O 1
ATOM 1557 N N . ARG A 1 198 ? 10.931 -9.275 -42.024 1.00 89.81 198 ARG A N 1
ATOM 1558 C CA . ARG A 1 198 ? 10.204 -10.557 -42.017 1.00 89.81 198 ARG A CA 1
ATOM 1559 C C . ARG A 1 198 ? 8.680 -10.402 -42.128 1.00 89.81 198 ARG A C 1
ATOM 1561 O O . ARG A 1 198 ? 7.969 -11.390 -41.957 1.00 89.81 198 ARG A O 1
ATOM 1568 N N . GLY A 1 199 ? 8.167 -9.191 -42.356 1.00 85.75 199 GLY A N 1
ATOM 1569 C CA . GLY A 1 199 ? 6.728 -8.915 -42.432 1.00 85.75 199 GLY A CA 1
ATOM 1570 C C . GLY A 1 199 ? 5.974 -9.101 -41.107 1.00 85.75 199 GLY A C 1
ATOM 1571 O O . GLY A 1 199 ? 4.748 -9.207 -41.110 1.00 85.75 199 GLY A O 1
ATOM 1572 N N . ARG A 1 200 ? 6.677 -9.165 -39.968 1.00 81.88 200 ARG A N 1
ATOM 1573 C CA . ARG A 1 200 ? 6.080 -9.256 -38.627 1.00 81.88 200 ARG A CA 1
ATOM 1574 C C . ARG A 1 200 ? 5.882 -7.858 -38.042 1.00 81.88 200 ARG A C 1
ATOM 1576 O O . ARG A 1 200 ? 6.626 -6.928 -38.350 1.00 81.88 200 ARG A O 1
ATOM 1583 N N . ARG A 1 201 ? 4.877 -7.701 -37.175 1.00 75.62 201 ARG A N 1
ATOM 1584 C CA . ARG A 1 201 ? 4.688 -6.449 -36.428 1.00 75.62 201 ARG A CA 1
ATOM 1585 C C . ARG A 1 201 ? 5.801 -6.316 -35.381 1.00 75.62 201 ARG A C 1
ATOM 1587 O O . ARG A 1 201 ? 5.969 -7.257 -34.610 1.00 75.62 201 ARG A O 1
ATOM 1594 N N . PRO A 1 202 ? 6.534 -5.188 -35.344 1.00 74.81 202 PRO A N 1
ATOM 1595 C CA . PRO A 1 202 ? 7.606 -5.000 -34.381 1.00 74.81 202 PRO A CA 1
ATOM 1596 C C . PRO A 1 202 ? 7.046 -4.839 -32.967 1.00 74.81 202 PRO A C 1
ATOM 1598 O O . PRO A 1 202 ? 6.154 -4.013 -32.754 1.00 74.81 202 PRO A O 1
ATOM 1601 N N . ASN A 1 203 ? 7.581 -5.593 -32.007 1.00 71.06 203 ASN A N 1
ATOM 1602 C CA . ASN A 1 203 ? 7.237 -5.433 -30.593 1.00 71.06 203 ASN A CA 1
ATOM 1603 C C . ASN A 1 203 ? 8.285 -4.546 -29.908 1.00 71.06 203 ASN A C 1
ATOM 1605 O O . ASN A 1 203 ? 9.315 -5.027 -29.441 1.00 71.06 203 ASN A O 1
ATOM 1609 N N . LEU A 1 204 ? 8.063 -3.230 -29.927 1.00 76.00 204 LEU A N 1
ATOM 1610 C CA . LEU A 1 204 ? 8.956 -2.281 -29.261 1.00 76.00 204 LEU A CA 1
ATOM 1611 C C . LEU A 1 204 ? 8.741 -2.305 -27.735 1.00 76.00 204 LEU A C 1
ATOM 1613 O O . LEU A 1 204 ? 7.622 -2.572 -27.297 1.00 76.00 204 LEU A O 1
ATOM 1617 N N . PRO A 1 205 ? 9.764 -1.948 -26.928 1.00 66.81 205 PRO A N 1
ATOM 1618 C CA . PRO A 1 205 ? 9.723 -2.009 -25.457 1.00 66.81 205 PRO A CA 1
ATOM 1619 C C . PRO A 1 205 ? 8.594 -1.183 -24.835 1.00 66.81 205 PRO A C 1
ATOM 1621 O O . PRO A 1 205 ? 8.203 -1.385 -23.689 1.00 66.81 205 PRO A O 1
ATOM 1624 N N . TRP A 1 206 ? 8.073 -0.224 -25.600 1.00 61.81 206 TRP A N 1
ATOM 1625 C CA . TRP A 1 206 ? 6.914 0.562 -25.233 1.00 61.81 206 TRP A CA 1
ATOM 1626 C C . TRP A 1 206 ? 5.807 0.359 -26.270 1.00 61.81 206 TRP A C 1
ATOM 1628 O O . TRP A 1 206 ? 5.836 1.013 -27.320 1.00 61.81 206 TRP A O 1
ATOM 1638 N N . PRO A 1 207 ? 4.825 -0.528 -26.028 1.00 55.19 207 PRO A N 1
ATOM 1639 C CA . PRO A 1 207 ? 3.638 -0.542 -26.863 1.00 55.19 207 PRO A CA 1
ATOM 1640 C C . PRO A 1 207 ? 2.971 0.833 -26.751 1.00 55.19 207 PRO A C 1
ATOM 1642 O O . PRO A 1 207 ? 2.860 1.399 -25.662 1.00 55.19 207 PRO A O 1
ATOM 1645 N N . LEU A 1 208 ? 2.541 1.395 -27.885 1.00 53.25 208 LEU A N 1
ATOM 1646 C CA . LEU A 1 208 ? 1.586 2.502 -27.885 1.00 53.25 208 LEU A CA 1
ATOM 1647 C C . LEU A 1 208 ? 0.417 2.046 -27.012 1.00 53.25 208 LEU A C 1
ATOM 1649 O O . LEU A 1 208 ? -0.265 1.089 -27.373 1.00 53.25 208 LEU A O 1
ATOM 1653 N N . GLY A 1 209 ? 0.271 2.648 -25.828 1.00 50.81 209 GLY A N 1
ATOM 1654 C CA . GLY A 1 209 ? -0.719 2.223 -24.850 1.00 50.81 209 GLY A CA 1
ATOM 1655 C C . GLY A 1 209 ? -2.080 2.185 -25.521 1.00 50.81 209 GLY A C 1
ATOM 1656 O O . GLY A 1 209 ? -2.590 3.220 -25.952 1.00 50.81 209 GLY A O 1
ATOM 1657 N N . VAL A 1 210 ? -2.647 0.991 -25.668 1.00 53.75 210 VAL A N 1
ATOM 1658 C CA . VAL A 1 210 ? -4.020 0.863 -26.138 1.00 53.75 210 VAL A CA 1
ATOM 1659 C C . VAL A 1 210 ? -4.859 1.511 -25.045 1.00 53.75 210 VAL A C 1
ATOM 1661 O O . VAL A 1 210 ? -4.833 1.058 -23.901 1.00 53.75 210 VAL A O 1
ATOM 1664 N N . ARG A 1 211 ? -5.547 2.613 -25.358 1.00 49.53 211 ARG A N 1
ATOM 1665 C CA . ARG A 1 211 ? -6.535 3.184 -24.442 1.00 49.53 211 ARG A CA 1
ATOM 1666 C C . ARG A 1 211 ? -7.625 2.138 -24.285 1.00 49.53 211 ARG A C 1
ATOM 1668 O O . ARG A 1 211 ? -8.351 1.871 -25.234 1.00 49.53 211 ARG A O 1
ATOM 1675 N N . HIS A 1 212 ? -7.658 1.493 -23.133 1.00 48.34 212 HIS A N 1
ATOM 1676 C CA . HIS A 1 212 ? -8.761 0.616 -22.794 1.00 48.34 212 HIS A CA 1
ATOM 1677 C C . HIS A 1 212 ? -9.873 1.523 -22.275 1.00 48.34 212 HIS A C 1
ATOM 1679 O O . HIS A 1 212 ? -9.622 2.393 -21.438 1.00 48.34 212 HIS A O 1
ATOM 1685 N N . GLU A 1 213 ? -11.066 1.385 -22.844 1.00 49.22 213 GLU A N 1
ATOM 1686 C CA . GLU A 1 213 ? -12.255 2.049 -22.325 1.00 49.22 213 GLU A CA 1
ATOM 1687 C C . GLU A 1 213 ? -12.483 1.559 -20.896 1.00 49.22 213 GLU A C 1
ATOM 1689 O O . GLU A 1 213 ? -12.411 0.361 -20.618 1.00 49.22 213 GLU A O 1
ATOM 1694 N N . GLN A 1 214 ? -12.670 2.506 -19.979 1.00 50.66 214 GLN A N 1
ATOM 1695 C CA . GLN A 1 214 ? -12.943 2.218 -18.581 1.00 50.66 214 GLN A CA 1
ATOM 1696 C C . GLN A 1 214 ? -14.303 1.503 -18.518 1.00 50.66 214 GLN A C 1
ATOM 1698 O O . GLN A 1 214 ? -15.289 2.088 -18.971 1.00 50.66 214 GLN A O 1
ATOM 1703 N N . PRO A 1 215 ? -14.384 0.249 -18.035 1.00 48.22 215 PRO A N 1
ATOM 1704 C CA . PRO A 1 215 ? -15.662 -0.449 -17.949 1.00 48.22 215 PRO A CA 1
ATOM 1705 C C . PRO A 1 215 ? -16.634 0.297 -17.025 1.00 48.22 215 PRO A C 1
ATOM 1707 O O . PRO A 1 215 ? -16.194 0.991 -16.106 1.00 48.22 215 PRO A O 1
ATOM 1710 N N . GLU A 1 216 ? -17.936 0.138 -17.285 1.00 52.12 216 GLU A N 1
ATOM 1711 C CA . GLU A 1 216 ? -19.048 0.779 -16.565 1.00 52.12 216 GLU A CA 1
ATOM 1712 C C . GLU A 1 216 ? -18.880 0.783 -15.038 1.00 52.12 216 GLU A C 1
ATOM 1714 O O . GLU A 1 216 ? -18.406 -0.187 -14.438 1.00 52.12 216 GLU A O 1
ATOM 1719 N N . GLU A 1 217 ? -19.294 1.899 -14.427 1.00 49.38 217 GLU A N 1
ATOM 1720 C CA . GLU A 1 217 ? -19.217 2.152 -12.988 1.00 49.38 217 GLU A CA 1
ATOM 1721 C C . GLU A 1 217 ? -19.859 1.004 -12.181 1.00 49.38 217 GLU A C 1
ATOM 1723 O O . GLU A 1 217 ? -21.066 0.769 -12.294 1.00 49.38 217 GLU A O 1
ATOM 1728 N N . PRO A 1 218 ? -19.083 0.293 -11.341 1.00 53.53 218 PRO A N 1
ATOM 1729 C CA . PRO A 1 218 ? -19.629 -0.721 -10.445 1.00 53.53 218 PRO A CA 1
ATOM 1730 C C . PRO A 1 218 ? -20.495 -0.096 -9.316 1.00 53.53 218 PRO A C 1
ATOM 1732 O O . PRO A 1 218 ? -20.606 1.133 -9.217 1.00 53.53 218 PRO A O 1
ATOM 1735 N N . PRO A 1 219 ? -21.174 -0.907 -8.474 1.00 53.50 219 PRO A N 1
ATOM 1736 C CA . PRO A 1 219 ? -22.228 -0.442 -7.562 1.00 53.50 219 PRO A CA 1
ATOM 1737 C C . PRO A 1 219 ? -21.819 0.713 -6.632 1.00 53.50 219 PRO A C 1
ATOM 1739 O O . PRO A 1 219 ? -20.696 0.795 -6.156 1.00 53.50 219 PRO A O 1
ATOM 1742 N N . ARG A 1 220 ? -22.777 1.601 -6.330 1.00 55.56 220 ARG A N 1
ATOM 1743 C CA . ARG A 1 220 ? -22.583 2.905 -5.652 1.00 55.56 220 ARG A CA 1
ATOM 1744 C C . ARG A 1 220 ? -22.130 2.848 -4.184 1.00 55.56 220 ARG A C 1
ATOM 1746 O O . ARG A 1 220 ? -21.939 3.896 -3.563 1.00 55.56 220 ARG A O 1
ATOM 1753 N N . GLU A 1 221 ? -21.986 1.665 -3.602 1.00 66.88 221 GLU A N 1
ATOM 1754 C CA . GLU A 1 221 ? -21.624 1.501 -2.198 1.00 66.88 221 GLU A CA 1
ATOM 1755 C C . GLU A 1 221 ? -20.613 0.366 -2.060 1.00 66.88 221 GLU A C 1
ATOM 1757 O O . GLU A 1 221 ? -20.973 -0.796 -1.995 1.00 66.88 221 GLU A O 1
ATOM 1762 N N . TYR A 1 222 ? -19.327 0.713 -2.075 1.00 74.06 222 TYR A N 1
ATOM 1763 C CA . TYR A 1 222 ? -18.222 -0.254 -2.083 1.00 74.06 222 TYR A CA 1
ATOM 1764 C C . TYR A 1 222 ? -17.753 -0.669 -0.689 1.00 74.06 222 TYR A C 1
ATOM 1766 O O . TYR A 1 222 ? -17.019 -1.646 -0.550 1.00 74.06 222 TYR A O 1
ATOM 1774 N N . LEU A 1 223 ? -18.134 0.108 0.323 1.00 81.50 223 LEU A N 1
ATOM 1775 C CA . LEU A 1 223 ? -17.626 0.003 1.678 1.00 81.50 223 LEU A CA 1
ATOM 1776 C C . LEU A 1 223 ? -18.785 0.023 2.672 1.00 81.50 223 LEU A C 1
ATOM 1778 O O . LEU A 1 223 ? -19.571 0.977 2.702 1.00 81.50 223 LEU A O 1
ATOM 1782 N N . LEU A 1 224 ? -18.849 -1.003 3.514 1.00 84.38 224 LEU A N 1
ATOM 1783 C CA . LEU A 1 224 ? -19.725 -1.044 4.680 1.00 84.38 224 LEU A CA 1
ATOM 1784 C C . LEU A 1 224 ? -18.872 -0.951 5.943 1.00 84.38 224 LEU A C 1
ATOM 1786 O O . LEU A 1 224 ? -17.865 -1.646 6.072 1.00 84.38 224 LEU A O 1
ATOM 1790 N N . LEU A 1 225 ? -19.299 -0.101 6.872 1.00 84.00 225 LEU A N 1
ATOM 1791 C CA . LEU A 1 225 ? -18.737 -0.009 8.213 1.00 84.00 225 LEU A CA 1
ATOM 1792 C C . LEU A 1 225 ? -19.817 -0.450 9.196 1.00 84.00 225 LEU A C 1
ATOM 1794 O O . LEU A 1 225 ? -20.862 0.197 9.275 1.00 84.00 225 LEU A O 1
ATOM 1798 N N . ILE A 1 226 ? -19.584 -1.555 9.897 1.00 84.94 226 ILE A N 1
ATOM 1799 C CA . ILE A 1 226 ? -20.575 -2.193 10.770 1.00 84.94 226 ILE A CA 1
ATOM 1800 C C . ILE A 1 226 ? -20.002 -2.239 12.193 1.00 84.94 226 ILE A C 1
ATOM 1802 O O . ILE A 1 226 ? -18.990 -2.908 12.398 1.00 84.94 226 ILE A O 1
ATOM 1806 N N . PRO A 1 227 ? -20.602 -1.563 13.191 1.00 85.50 227 PRO A N 1
ATOM 1807 C CA . PRO A 1 227 ? -20.134 -1.638 14.573 1.00 85.50 227 PRO A CA 1
ATOM 1808 C C . PRO A 1 227 ? -20.187 -3.077 15.094 1.00 85.50 227 PRO A C 1
ATOM 1810 O O . PRO A 1 227 ? -21.185 -3.768 14.876 1.00 85.50 227 PRO A O 1
ATOM 1813 N N . VAL A 1 228 ? -19.150 -3.521 15.809 1.00 84.81 228 VAL A N 1
ATOM 1814 C CA . VAL A 1 228 ? -19.062 -4.901 16.334 1.00 84.81 228 VAL A CA 1
ATOM 1815 C C . VAL A 1 228 ? -20.216 -5.210 17.294 1.00 84.81 228 VAL A C 1
ATOM 1817 O O . VAL A 1 228 ? -20.793 -6.290 17.222 1.00 84.81 228 VAL A O 1
ATOM 1820 N N . ASP A 1 229 ? -20.600 -4.235 18.121 1.00 83.81 229 ASP A N 1
ATOM 1821 C CA . ASP A 1 229 ? -21.670 -4.364 19.122 1.00 83.81 229 ASP A CA 1
ATOM 1822 C C . ASP A 1 229 ? -23.088 -4.151 18.546 1.00 83.81 229 ASP A C 1
ATOM 1824 O O . ASP A 1 229 ? -24.076 -4.166 19.281 1.00 83.81 229 ASP A O 1
ATOM 1828 N N . SER A 1 230 ? -23.217 -3.910 17.235 1.00 84.56 230 SER A N 1
ATOM 1829 C CA . SER A 1 230 ? -24.524 -3.731 16.588 1.00 84.56 230 SER A CA 1
ATOM 1830 C C . SER A 1 230 ? -25.191 -5.078 16.264 1.00 84.56 230 SER A C 1
ATOM 1832 O O . SER A 1 230 ? -24.498 -6.090 16.106 1.00 84.56 230 SER A O 1
ATOM 1834 N N . PRO A 1 231 ? -26.526 -5.124 16.061 1.00 84.50 231 PRO A N 1
ATOM 1835 C CA . PRO A 1 231 ? -27.206 -6.332 15.588 1.00 84.50 231 PRO A CA 1
ATOM 1836 C C . PRO A 1 231 ? -26.605 -6.893 14.288 1.00 84.50 231 PRO A C 1
ATOM 1838 O O . PRO A 1 231 ? -26.483 -8.109 14.139 1.00 84.50 231 PRO A O 1
ATOM 1841 N N . GLY A 1 232 ? -26.183 -6.018 13.366 1.00 83.94 232 GLY A N 1
ATOM 1842 C CA . GLY A 1 232 ? -25.485 -6.402 12.137 1.00 83.94 232 GLY A CA 1
ATOM 1843 C C . GLY A 1 232 ? -24.079 -6.939 12.388 1.00 83.94 232 GLY A C 1
ATOM 1844 O O . GLY A 1 232 ? -23.675 -7.891 11.727 1.00 83.94 232 GLY A O 1
ATOM 1845 N N . GLY A 1 233 ? -23.361 -6.384 13.367 1.00 84.62 233 GLY A N 1
ATOM 1846 C CA . GLY A 1 233 ? -22.037 -6.853 13.784 1.00 84.62 233 GLY A CA 1
ATOM 1847 C C . GLY A 1 233 ? -22.080 -8.266 14.352 1.00 84.62 233 GLY A C 1
ATOM 1848 O O . GLY A 1 233 ? -21.315 -9.124 13.919 1.00 84.62 233 GLY A O 1
ATOM 1849 N N . HIS A 1 234 ? -23.031 -8.551 15.243 1.00 84.88 234 HIS A N 1
ATOM 1850 C CA . HIS A 1 234 ? -23.238 -9.901 15.774 1.00 84.88 234 HIS A CA 1
ATOM 1851 C C . HIS A 1 234 ? -23.666 -10.905 14.696 1.00 84.88 234 HIS A C 1
ATOM 1853 O O . HIS A 1 234 ? -23.191 -12.041 14.694 1.00 84.88 234 HIS A O 1
ATOM 1859 N N . ALA A 1 235 ? -24.536 -10.495 13.768 1.00 85.31 235 ALA A N 1
ATOM 1860 C CA . ALA A 1 235 ? -24.958 -11.342 12.656 1.00 85.31 235 ALA A CA 1
ATOM 1861 C C . ALA A 1 235 ? -23.797 -11.649 11.697 1.00 85.31 235 ALA A C 1
ATOM 1863 O O . ALA A 1 235 ? -23.616 -12.804 11.318 1.00 85.31 235 ALA A O 1
ATOM 1864 N N . LEU A 1 236 ? -22.977 -10.649 11.361 1.00 86.25 236 LEU A N 1
ATOM 1865 C CA . LEU A 1 236 ? -21.775 -10.835 10.550 1.00 86.25 236 LEU A CA 1
ATOM 1866 C C . LEU A 1 236 ? -20.752 -11.727 11.266 1.00 86.25 236 LEU A C 1
ATOM 1868 O O . LEU A 1 236 ? -20.221 -12.650 10.660 1.00 86.25 236 LEU A O 1
ATOM 1872 N N . ALA A 1 237 ? -20.523 -11.515 12.563 1.00 86.31 237 ALA A N 1
ATOM 1873 C CA . ALA A 1 237 ? -19.621 -12.347 13.358 1.00 86.31 237 ALA A CA 1
ATOM 1874 C C . ALA A 1 237 ? -20.061 -13.821 13.401 1.00 86.31 237 ALA A C 1
ATOM 1876 O O . ALA A 1 237 ? -19.214 -14.704 13.421 1.00 86.31 237 ALA A O 1
ATOM 1877 N N . ALA A 1 238 ? -21.368 -14.100 13.370 1.00 84.81 238 ALA A N 1
ATOM 1878 C CA . ALA A 1 238 ? -21.887 -15.464 13.278 1.00 84.81 238 ALA A CA 1
ATOM 1879 C C . ALA A 1 238 ? -21.681 -16.110 11.892 1.00 84.81 238 ALA A C 1
ATOM 1881 O O . ALA A 1 238 ? -21.654 -17.335 11.799 1.00 84.81 238 ALA A O 1
ATOM 1882 N N . MET A 1 239 ? -21.549 -15.309 10.826 1.00 84.38 239 MET A N 1
ATOM 1883 C CA . MET A 1 239 ? -21.241 -15.786 9.467 1.00 84.38 239 MET A CA 1
ATOM 1884 C C . MET A 1 239 ? -19.744 -16.063 9.270 1.00 84.38 239 MET A C 1
ATOM 1886 O O . MET A 1 239 ? -19.373 -16.882 8.433 1.00 84.38 239 MET A O 1
ATOM 1890 N N . LEU A 1 240 ? -18.887 -15.372 10.023 1.00 83.00 240 LEU A N 1
ATOM 1891 C CA . LEU A 1 240 ? -17.435 -15.515 9.970 1.00 83.00 240 LEU A CA 1
ATOM 1892 C C . LEU A 1 240 ? -17.004 -16.668 10.886 1.00 83.00 240 LEU A C 1
ATOM 1894 O O . LEU A 1 240 ? -16.830 -16.481 12.089 1.00 83.00 240 LEU A O 1
ATOM 1898 N N . ASP A 1 241 ? -16.847 -17.871 10.328 1.00 68.38 241 ASP A N 1
ATOM 1899 C CA . ASP A 1 241 ? -16.355 -19.029 11.082 1.00 68.38 241 ASP A CA 1
ATOM 1900 C C . ASP A 1 241 ? -14.940 -18.751 11.642 1.00 68.38 241 ASP A C 1
ATOM 1902 O O . ASP A 1 241 ? -14.020 -18.481 10.865 1.00 68.38 241 ASP A O 1
ATOM 1906 N N . PRO A 1 242 ? -14.712 -18.815 12.969 1.00 57.31 242 PRO A N 1
ATOM 1907 C CA . PRO A 1 242 ? -13.383 -18.628 13.549 1.00 57.31 242 PRO A CA 1
ATOM 1908 C C . PRO A 1 242 ? -12.350 -19.684 13.116 1.00 57.31 242 PRO A C 1
ATOM 1910 O O . PRO A 1 242 ? -11.154 -19.438 13.296 1.00 57.31 242 PRO A O 1
ATOM 1913 N N . GLU A 1 243 ? -12.770 -20.828 12.558 1.00 52.78 243 GLU A N 1
ATOM 1914 C CA . GLU A 1 243 ? -11.877 -21.907 12.103 1.00 52.78 243 GLU A CA 1
ATOM 1915 C C . GLU A 1 243 ? -11.791 -22.071 10.568 1.00 52.78 243 GLU A C 1
ATOM 1917 O O . GLU A 1 243 ? -10.965 -22.860 10.097 1.00 52.78 243 GLU A O 1
ATOM 1922 N N . GLY A 1 244 ? -12.566 -21.317 9.772 1.00 55.38 244 GLY A N 1
ATOM 1923 C CA . GLY A 1 244 ? -12.697 -21.534 8.323 1.00 55.38 244 GLY A CA 1
ATOM 1924 C C . GLY A 1 244 ? -12.513 -20.288 7.447 1.00 55.38 244 GLY A C 1
ATOM 1925 O O . GLY A 1 244 ? -13.074 -19.234 7.729 1.00 55.38 244 GLY A O 1
ATOM 1926 N N . ASP A 1 245 ? -11.796 -20.436 6.322 1.00 58.66 245 ASP A N 1
ATOM 1927 C CA . ASP A 1 245 ? -11.817 -19.481 5.196 1.00 58.66 245 ASP A CA 1
ATOM 1928 C C . ASP A 1 245 ? -13.223 -19.506 4.566 1.00 58.66 245 ASP A C 1
ATOM 1930 O O . ASP A 1 245 ? -13.501 -20.276 3.642 1.00 58.66 245 ASP A O 1
ATOM 1934 N N . THR A 1 246 ? -14.143 -18.713 5.115 1.00 69.12 246 THR A N 1
ATOM 1935 C CA . THR A 1 246 ? -15.528 -18.642 4.638 1.00 69.12 246 THR A CA 1
ATOM 1936 C C . THR A 1 246 ? -15.668 -17.509 3.633 1.00 69.12 246 THR A C 1
ATOM 1938 O O . THR A 1 246 ? -15.291 -16.370 3.900 1.00 69.12 246 THR A O 1
ATOM 1941 N N . VAL A 1 247 ? -16.229 -17.821 2.469 1.00 74.38 247 VAL A N 1
ATOM 1942 C CA . VAL A 1 247 ? -16.599 -16.830 1.457 1.00 74.38 247 VAL A CA 1
ATOM 1943 C C . VAL A 1 247 ? -17.997 -16.313 1.778 1.00 74.38 247 VAL A C 1
ATOM 1945 O O . VAL A 1 247 ? -18.931 -17.105 1.873 1.00 74.38 247 VAL A O 1
ATOM 1948 N N . ILE A 1 248 ? -18.149 -14.996 1.925 1.00 80.75 248 ILE A N 1
ATOM 1949 C CA . ILE A 1 248 ? -19.457 -14.351 2.107 1.00 80.75 248 ILE A CA 1
ATOM 1950 C C . ILE A 1 248 ? -19.959 -13.853 0.754 1.00 80.75 248 ILE A C 1
ATOM 1952 O O . ILE A 1 248 ? -19.192 -13.287 -0.016 1.00 80.75 248 ILE A O 1
ATOM 1956 N N . HIS A 1 249 ? -21.246 -14.003 0.451 1.00 81.00 249 HIS A N 1
ATOM 1957 C CA . HIS A 1 249 ? -21.817 -13.417 -0.765 1.00 81.00 249 HIS A CA 1
ATOM 1958 C C . HIS A 1 249 ? -22.471 -12.056 -0.498 1.00 81.00 249 HIS A C 1
ATOM 1960 O O . HIS A 1 249 ? -23.106 -11.842 0.532 1.00 81.00 249 HIS A O 1
ATOM 1966 N N . ASP A 1 250 ? -22.401 -11.144 -1.472 1.00 79.94 250 ASP A N 1
ATOM 1967 C CA . ASP A 1 250 ? -22.959 -9.784 -1.355 1.00 79.94 250 ASP A CA 1
ATOM 1968 C C . ASP A 1 250 ? -24.460 -9.775 -0.987 1.00 79.94 250 ASP A C 1
ATOM 1970 O O . ASP A 1 250 ? -24.911 -8.950 -0.197 1.00 79.94 250 ASP A O 1
ATOM 1974 N N . ALA A 1 251 ? -25.222 -10.758 -1.481 1.00 83.31 251 ALA A N 1
ATOM 1975 C CA . ALA A 1 251 ? -26.645 -10.913 -1.171 1.00 83.31 251 ALA A CA 1
ATOM 1976 C C . ALA A 1 251 ? -26.931 -11.245 0.308 1.00 83.31 251 ALA A C 1
ATOM 1978 O O . ALA A 1 251 ? -28.059 -11.069 0.771 1.00 83.31 251 ALA A O 1
ATOM 1979 N N . GLU A 1 252 ? -25.951 -11.768 1.045 1.00 82.56 252 GLU A N 1
ATOM 1980 C CA . GLU A 1 252 ? -26.058 -12.019 2.485 1.00 82.56 252 GLU A CA 1
ATOM 1981 C C . GLU A 1 252 ? -25.754 -10.752 3.283 1.00 82.56 252 GLU A C 1
ATOM 1983 O O . GLU A 1 252 ? -26.451 -10.471 4.259 1.00 82.56 252 GLU A O 1
ATOM 1988 N N . LEU A 1 253 ? -24.800 -9.940 2.813 1.00 82.38 253 LEU A N 1
ATOM 1989 C CA . LEU A 1 253 ? -24.485 -8.633 3.395 1.00 82.38 253 LEU A CA 1
ATOM 1990 C C . LEU A 1 253 ? -25.680 -7.675 3.328 1.00 82.38 253 LEU A C 1
ATOM 1992 O O . LEU A 1 253 ? -25.933 -6.942 4.280 1.00 82.38 253 LEU A O 1
ATOM 1996 N N . ASP A 1 254 ? -26.463 -7.726 2.247 1.00 84.19 254 ASP A N 1
ATOM 1997 C CA . ASP A 1 254 ? -27.678 -6.911 2.081 1.00 84.19 254 ASP A CA 1
ATOM 1998 C C . ASP A 1 254 ? -28.790 -7.243 3.091 1.00 84.19 254 ASP A C 1
ATOM 2000 O O . ASP A 1 254 ? -29.725 -6.462 3.268 1.00 84.19 254 ASP A O 1
ATOM 2004 N N . ARG A 1 255 ? -28.712 -8.401 3.760 1.00 83.25 255 ARG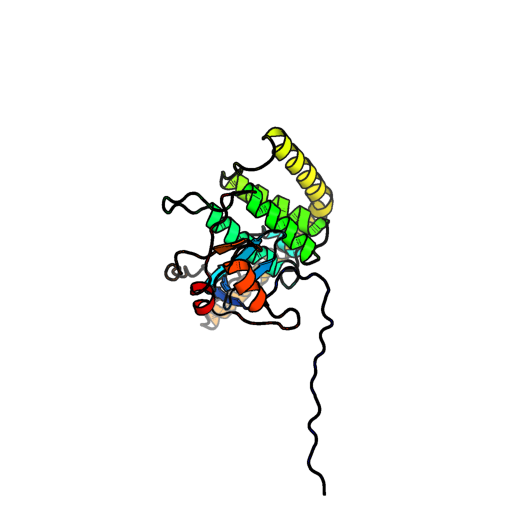 A N 1
ATOM 2005 C CA . ARG A 1 255 ? -29.681 -8.827 4.784 1.00 83.25 255 ARG A CA 1
ATOM 2006 C C . ARG A 1 255 ? -29.275 -8.402 6.195 1.00 83.25 255 ARG A C 1
ATOM 2008 O O . ARG A 1 255 ? -30.054 -8.610 7.125 1.00 83.25 255 ARG A O 1
ATOM 2015 N N . LEU A 1 256 ? -28.076 -7.843 6.370 1.00 81.56 256 LEU A N 1
ATOM 2016 C CA . LEU A 1 256 ? -27.579 -7.430 7.677 1.00 81.56 256 LEU A CA 1
ATOM 2017 C C . LEU A 1 256 ? -28.250 -6.117 8.121 1.00 81.56 256 LEU A C 1
ATOM 2019 O O . LEU A 1 256 ? -28.251 -5.141 7.369 1.00 81.56 256 LEU A O 1
ATOM 2023 N N . PRO A 1 257 ? -28.783 -6.043 9.354 1.00 76.19 257 PRO A N 1
ATOM 2024 C CA . PRO A 1 257 ? -29.245 -4.783 9.923 1.00 76.19 257 PRO A CA 1
ATOM 2025 C C . PRO A 1 257 ? -28.036 -3.893 10.243 1.00 76.19 257 PRO A C 1
ATOM 2027 O O . PRO A 1 257 ? -27.354 -4.097 11.244 1.00 76.19 257 PRO A O 1
ATOM 2030 N N . SER A 1 258 ? -27.734 -2.922 9.380 1.00 63.44 258 SER A N 1
ATOM 2031 C CA . SER A 1 258 ? -26.592 -2.020 9.560 1.00 63.44 258 SER A CA 1
ATOM 2032 C C . SER A 1 258 ? -26.986 -0.745 10.310 1.00 63.44 258 SER A C 1
ATOM 2034 O O . SER A 1 258 ? -27.806 0.029 9.814 1.00 63.44 258 SER A O 1
ATOM 2036 N N . GLU A 1 259 ? -26.347 -0.475 11.447 1.00 63.25 259 GLU A N 1
ATOM 2037 C CA . GLU A 1 259 ? -26.283 0.877 12.011 1.00 63.25 259 GLU A CA 1
ATOM 2038 C C . GLU A 1 259 ? -25.000 1.551 11.516 1.00 63.25 259 GLU A C 1
ATOM 2040 O O . GLU A 1 259 ? -23.899 1.031 11.685 1.00 63.25 259 GLU A O 1
ATOM 2045 N N . THR A 1 260 ? -25.142 2.683 10.832 1.00 54.44 260 THR A N 1
ATOM 2046 C CA . THR A 1 260 ? -24.015 3.459 10.301 1.00 54.44 260 THR A CA 1
ATOM 2047 C C . THR A 1 260 ? -23.178 4.028 11.447 1.00 54.44 260 THR A C 1
ATOM 2049 O O . THR A 1 260 ? -23.731 4.652 12.349 1.00 54.44 260 THR A O 1
ATOM 2052 N N . LEU A 1 261 ? -21.849 3.880 11.389 1.00 47.69 261 LEU A N 1
ATOM 2053 C CA . LEU A 1 261 ? -20.946 4.634 12.263 1.00 47.69 261 LEU A CA 1
ATOM 2054 C C . LEU A 1 261 ? -21.133 6.141 12.019 1.00 47.69 261 LEU A C 1
ATOM 2056 O O . LEU A 1 261 ? -20.825 6.633 10.931 1.00 47.69 261 LEU A O 1
ATOM 2060 N N . GLU A 1 262 ? -21.583 6.883 13.034 1.00 43.47 262 GLU A N 1
ATOM 2061 C CA . GLU A 1 262 ? -21.242 8.302 13.139 1.00 43.47 262 GLU A CA 1
ATOM 2062 C C . GLU A 1 262 ? -19.729 8.389 13.381 1.00 43.47 262 GLU A C 1
ATOM 2064 O O . GLU A 1 262 ? -19.193 7.782 14.307 1.00 43.47 262 GLU A O 1
ATOM 2069 N N . SER A 1 263 ? -19.044 9.088 12.474 1.00 37.47 263 SER A N 1
ATOM 2070 C CA . SER A 1 263 ? -17.600 9.345 12.436 1.00 37.47 263 SER A CA 1
ATOM 2071 C C . SER A 1 263 ? -16.972 9.472 13.840 1.00 37.47 263 SER A C 1
ATOM 2073 O O . SER A 1 263 ? -17.105 10.505 14.498 1.00 37.47 263 SER A O 1
ATOM 2075 N N . ALA A 1 264 ? -16.254 8.436 14.283 1.00 32.16 264 ALA A N 1
ATOM 2076 C CA . ALA A 1 264 ? -15.536 8.406 15.563 1.00 32.16 264 ALA A CA 1
ATOM 2077 C C . ALA A 1 264 ? -14.052 8.025 15.401 1.00 32.16 264 ALA A C 1
ATOM 2079 O O . ALA A 1 264 ? -13.479 7.364 16.275 1.00 32.16 264 ALA A O 1
ATOM 2080 N N . TYR A 1 265 ? -13.442 8.436 14.287 1.00 41.81 265 TYR A N 1
ATOM 2081 C CA . TYR A 1 265 ? -12.000 8.349 14.060 1.00 41.81 265 TYR A CA 1
ATOM 2082 C C . TYR A 1 265 ? -11.369 9.746 14.012 1.00 41.81 265 TYR A C 1
ATOM 2084 O O . TYR A 1 265 ? -11.971 10.652 13.392 1.00 41.81 265 TYR A O 1
#

Foldseek 3Di:
DDDDDPDDPPPDDDPDPFLQWLADFDWDDDDDLKIFTQFWIWGHDPWKIKIFHGRDIFSLAPFDPLCVVVDDCDFLSRSLSSQLVQLVVLCVDDVPDHRLHALVVSLVVSLVSSVRSPHDPLRSLNSSLRSCVVCVVVVRNTPDDDDPVVSVVSSVVSVVVNCVPCVVVSVVVVVVVVVVVVVLQVVQVVVQVVCVVVVHHRDHPDDPDDPDPDPDDPDPRRIAIATCPDQLNVVVVVQRPPVDNGGDHPVVNVVGPGDRDPDDD